Protein 2NYK (pdb70)

Radius of gyration: 20.52 Å; Cα contacts (8 Å, |Δi|>4): 545; chains: 1; bounding box: 58×44×52 Å

CATH classification: 3.30.500.30 (+1 more: 2.60.40.2530)

Nearest PDB structures (foldseek):
  2nyk-assembly1_A  TM=1.004E+00  e=4.637E-52  Murid betaherpesvirus 1
  4jo8-assembly1_A-2  TM=9.113E-01  e=1.896E-32  Murid betaherpesvirus 1
  4g59-assembly2_D  TM=7.107E-01  e=7.326E-13  Murid betaherpesvirus 1
  2o5n-assembly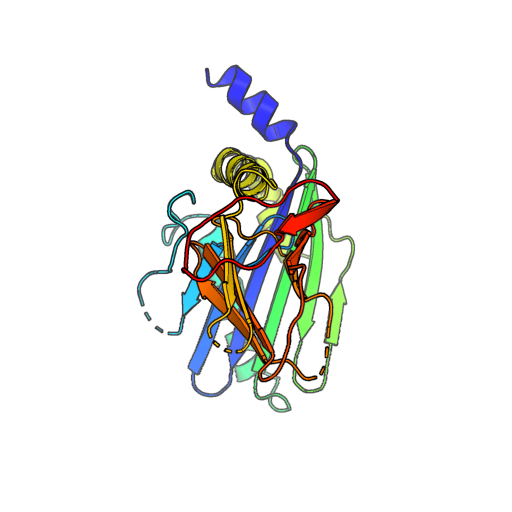1_B  TM=7.166E-01  e=2.808E-11  Murid betaherpesvirus 1
  2o5n-assembly1_A  TM=6.792E-01  e=6.890E-11  Murid betaherpesvirus 1

Solvent-accessible surface area: 12510 Å² total; per-residue (Å²): 123,108,135,94,58,84,112,58,4,93,134,24,61,3,36,0,4,3,50,0,22,7,29,70,76,51,90,40,99,19,13,0,4,1,53,106,12,64,49,0,0,21,5,28,94,181,115,28,93,40,4,174,64,16,26,103,7,47,73,115,27,19,1,44,45,4,1,39,70,8,32,98,99,0,55,103,61,8,107,66,74,45,177,108,1,101,110,4,21,1,61,9,26,1,59,0,91,11,48,77,2,70,0,45,6,80,21,54,20,79,105,83,193,56,57,108,92,44,29,40,6,179,107,142,14,1,126,60,1,48,65,39,2,158,85,1,0,78,49,0,34,56,6,0,65,96,8,77,107,34,6,93,32,117,36,4,69,0,19,0,34,47,143,99,2,14,0,8,0,20,4,158,3,8,18,43,21,78,11,89,16,29,120,135,48,94,95,53,79,99,53,87,21,49,33,4,56,11,23,4,86,1,87,83,17,87,8,85,102,0,54,1,46,9,83,73,70,38,90,0,12,4,70,89,29,27,71,169,136,62,109,72,76,6,104,117,87

Sequence (237 aa):
DTYIVNMDDFQFTFTMEFEVTVTRGGVHKRTISVDNGRPVVVWDVRDPKICKICPDVSSTDIEYVFLDIQKMRLNNLLTQSLWDTQRICVRYACLFLGFDVICDVYHTTDTVRVAYTGQTGKEIGTYMIKSNVREIKNRWRSTVQKLKQLAYMNATEVEFWYNLTTCVVTSRSNVPFTVELSLSAIVTDESTVDCQILTVKAPGSHAQRCYVTSSLGWKGVVTPPSQYRTKRVPVNI

Structure (mmCIF, N/CA/C/O backbone):
data_2NYK
#
_entry.id   2NYK
#
_cell.length_a   120.028
_cell.length_b   43.805
_cell.length_c   62.321
_cell.angle_alpha   90.00
_cell.angle_beta   101.52
_cell.angle_gamma   90.00
#
_symmetry.space_group_name_H-M   'C 1 2 1'
#
loop_
_entity.id
_entity.type
_entity.pdbx_description
1 polymer M157
2 branched 2-acetamido-2-deoxy-beta-D-glucopyranose-(1-4)-[alpha-L-fucopyranose-(1-6)]2-acetamido-2-deoxy-beta-D-glucopyranose
3 non-polymer 2-acetamido-2-deoxy-beta-D-glucopyranose
4 water water
#
loop_
_atom_site.group_PDB
_atom_site.id
_atom_site.type_symbol
_atom_site.label_atom_id
_atom_site.label_alt_id
_atom_site.label_comp_id
_atom_site.label_asym_id
_atom_site.label_entity_id
_atom_site.label_seq_id
_atom_site.pdbx_PDB_ins_code
_atom_site.Cartn_x
_atom_site.Cartn_y
_atom_site.Cartn_z
_atom_site.occupancy
_atom_site.B_iso_or_equiv
_atom_site.auth_seq_id
_atom_site.auth_comp_id
_atom_site.auth_asym_id
_atom_site.auth_atom_id
_atom_site.pdbx_PDB_model_num
ATOM 1 N N . ASP A 1 8 ? 31.953 30.979 13.675 1.00 52.40 8 ASP A N 1
ATOM 2 C CA . ASP A 1 8 ? 32.779 29.933 14.359 1.00 52.05 8 ASP A CA 1
ATOM 3 C C . ASP A 1 8 ? 32.275 29.628 15.775 1.00 50.99 8 ASP A C 1
ATOM 4 O O . ASP A 1 8 ? 31.384 30.308 16.286 1.00 51.24 8 ASP A O 1
ATOM 9 N N . THR A 1 9 ? 32.862 28.604 16.393 1.00 49.32 9 THR A N 1
ATOM 10 C CA . THR A 1 9 ? 32.504 28.163 17.743 1.00 47.57 9 THR A CA 1
ATOM 11 C C . THR A 1 9 ? 32.426 29.297 18.786 1.00 45.88 9 THR A C 1
ATOM 12 O O . THR A 1 9 ? 31.516 29.333 19.619 1.00 45.07 9 THR A O 1
ATOM 16 N N . TYR A 1 10 ? 33.380 30.222 18.713 1.00 43.91 10 TYR A N 1
ATOM 17 C CA . TYR A 1 10 ? 33.434 31.393 19.583 1.00 41.89 10 TYR A CA 1
ATOM 18 C C . TYR A 1 10 ? 32.134 32.220 19.570 1.00 40.38 10 TYR A C 1
ATOM 19 O O . TYR A 1 10 ? 31.574 32.530 20.625 1.00 39.57 10 TYR A O 1
ATOM 28 N N . ILE A 1 11 ? 31.671 32.567 18.373 1.00 38.63 11 ILE A N 1
ATOM 29 C CA . ILE A 1 11 ? 30.453 33.357 18.207 1.00 37.52 11 ILE A CA 1
ATOM 30 C C . ILE A 1 11 ? 29.198 32.574 18.620 1.00 36.01 11 ILE A C 1
ATOM 31 O O . ILE A 1 11 ? 28.293 33.138 19.233 1.00 35.46 11 ILE A O 1
ATOM 36 N N . VAL A 1 12 ? 29.155 31.281 18.292 1.00 34.84 12 VAL A N 1
ATOM 37 C CA . VAL A 1 12 ? 28.040 30.415 18.686 1.00 33.46 12 VAL A CA 1
ATOM 38 C C . VAL A 1 12 ? 27.867 30.455 20.208 1.00 33.29 12 VAL A C 1
ATOM 39 O O . VAL A 1 12 ? 26.740 30.542 20.702 1.00 33.13 12 VAL A O 1
ATOM 43 N N . ASN A 1 13 ? 28.989 30.429 20.932 1.00 32.21 13 ASN A N 1
ATOM 44 C CA . ASN A 1 13 ? 28.992 30.445 22.39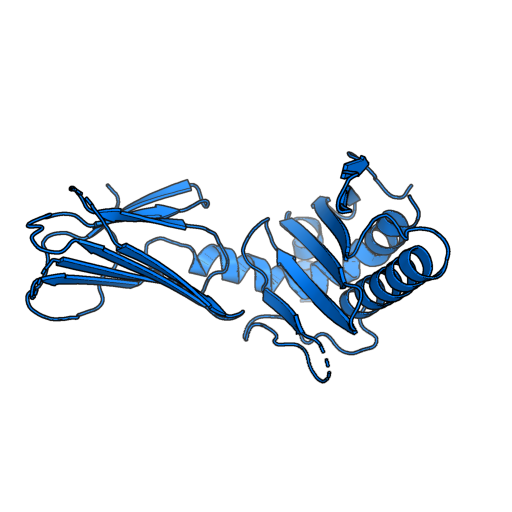7 1.00 32.20 13 ASN A CA 1
ATOM 45 C C . ASN A 1 13 ? 28.337 31.700 22.969 1.00 31.47 13 ASN A C 1
ATOM 46 O O . ASN A 1 13 ? 27.494 31.632 23.867 1.00 29.98 13 ASN A O 1
ATOM 51 N N . MET A 1 14 ? 28.730 32.843 22.430 1.00 30.95 14 MET A N 1
ATOM 52 C CA . MET A 1 14 ? 28.180 34.107 22.859 1.00 31.55 14 MET A CA 1
ATOM 53 C C . MET A 1 14 ? 26.699 34.210 22.558 1.00 30.49 14 MET A C 1
ATOM 54 O O . MET A 1 14 ? 25.953 34.738 23.370 1.00 30.38 14 MET A O 1
ATOM 59 N N . ASP A 1 15 ? 26.294 33.738 21.383 1.00 30.82 15 ASP A N 1
ATOM 60 C CA . ASP A 1 15 ? 24.883 33.720 20.993 1.00 31.65 15 ASP A CA 1
ATOM 61 C C . ASP A 1 15 ? 24.043 32.741 21.821 1.00 30.77 15 ASP A C 1
ATOM 62 O O . ASP A 1 15 ? 22.875 33.012 22.117 1.00 31.17 15 ASP A O 1
ATOM 67 N N . ASP A 1 16 ? 24.642 31.619 22.214 1.00 29.41 16 ASP A N 1
ATOM 68 C CA . ASP A 1 16 ? 23.946 30.653 23.078 1.00 28.48 16 ASP A CA 1
ATOM 69 C C . ASP A 1 16 ? 23.641 31.315 24.409 1.00 27.26 16 ASP A C 1
ATOM 70 O O . ASP A 1 16 ? 22.546 31.180 24.956 1.00 25.19 16 ASP A O 1
ATOM 75 N N . PHE A 1 17 ? 24.616 32.068 24.914 1.00 26.01 17 PHE A N 1
ATOM 76 C CA . PHE A 1 17 ? 24.435 32.750 26.183 1.00 25.12 17 PHE A CA 1
ATOM 77 C C . PHE A 1 17 ? 23.371 33.834 26.063 1.00 24.83 17 PHE A C 1
ATOM 78 O O . PHE A 1 17 ? 22.472 33.915 26.899 1.00 24.95 17 PHE A O 1
ATOM 86 N N . GLN A 1 18 ? 23.472 34.664 25.032 1.00 25.15 18 GLN A N 1
ATOM 87 C CA . GLN A 1 18 ? 22.642 35.866 24.962 1.00 27.05 18 GLN A CA 1
ATOM 88 C C . GLN A 1 18 ? 21.157 35.614 24.657 1.00 26.86 18 GLN A C 1
ATOM 89 O O . GLN A 1 18 ? 20.299 36.373 25.107 1.00 27.49 18 GLN A O 1
ATOM 95 N N . PHE A 1 19 ? 20.869 34.559 23.908 1.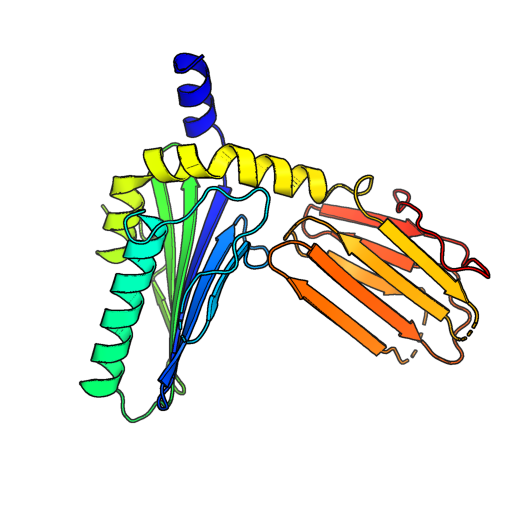00 26.48 19 PHE A N 1
ATOM 96 C CA . PHE A 1 19 ? 19.505 34.262 23.486 1.00 26.43 19 PHE A CA 1
ATOM 97 C C . PHE A 1 19 ? 18.627 33.690 24.607 1.00 26.11 19 PHE A C 1
ATOM 98 O O . PHE A 1 19 ? 18.902 32.610 25.134 1.00 25.54 19 PHE A O 1
ATOM 106 N N . THR A 1 20 ? 17.578 34.433 24.959 1.00 25.10 20 THR A N 1
ATOM 107 C CA . THR A 1 20 ? 16.634 34.054 26.006 1.00 24.83 20 THR A CA 1
ATOM 108 C C . THR A 1 20 ? 15.406 33.338 25.430 1.00 24.64 20 THR A C 1
ATOM 109 O O . THR A 1 20 ? 14.877 33.714 24.368 1.00 24.06 20 THR A O 1
ATOM 113 N N . PHE A 1 21 ? 14.979 32.283 26.121 1.00 23.60 21 PHE A N 1
ATOM 114 C CA . PHE A 1 21 ? 13.797 31.508 25.721 1.00 23.43 21 PHE A CA 1
ATOM 115 C C . PHE A 1 21 ? 13.371 30.558 26.828 1.00 23.30 21 PHE A C 1
ATOM 116 O O . PHE A 1 21 ? 14.087 30.380 27.795 1.00 22.68 21 PHE A O 1
ATOM 124 N N . THR A 1 22 ? 12.191 29.976 26.682 1.00 22.45 22 THR A N 1
ATOM 125 C CA . THR A 1 22 ? 11.649 29.056 27.674 1.00 21.86 22 THR A CA 1
ATOM 126 C C . THR A 1 22 ? 11.436 27.699 27.013 1.00 22.33 22 THR A C 1
ATOM 127 O O . THR A 1 22 ? 11.270 27.600 25.782 1.00 20.71 22 THR A O 1
ATOM 131 N N . MET A 1 23 ? 11.493 26.656 27.836 1.00 21.70 23 MET A N 1
ATOM 132 C CA . MET A 1 23 ? 11.213 25.304 27.424 1.00 22.54 23 MET A CA 1
ATOM 133 C C . MET A 1 23 ? 10.297 24.703 28.474 1.00 22.75 23 MET A C 1
ATOM 134 O O . MET A 1 23 ? 10.480 24.939 29.694 1.00 21.47 23 MET A O 1
ATOM 139 N N . GLU A 1 24 ? 9.291 23.960 28.007 1.00 20.47 24 GLU A N 1
ATOM 140 C CA . GLU A 1 24 ? 8.311 23.364 28.906 1.00 20.52 24 GLU A CA 1
ATOM 141 C C . GLU A 1 24 ? 8.372 21.884 28.690 1.00 21.37 24 GLU A C 1
ATOM 142 O O . GLU A 1 24 ? 8.166 21.406 27.569 1.00 21.32 24 GLU A O 1
ATOM 148 N N . PHE A 1 25 ? 8.677 21.154 29.754 1.00 21.92 25 PHE A N 1
ATOM 149 C CA . PHE A 1 25 ? 8.763 19.702 29.714 1.00 22.04 25 PHE A CA 1
ATOM 150 C C . PHE A 1 25 ? 7.549 19.182 30.439 1.00 23.32 25 PHE A C 1
ATOM 151 O O . PHE A 1 25 ? 7.287 19.595 31.586 1.00 24.10 25 PHE A O 1
ATOM 159 N N . GLU A 1 26 ? 6.781 18.299 29.801 1.00 22.20 26 GLU A N 1
ATOM 160 C CA . GLU A 1 26 ? 5.579 17.809 30.447 1.00 23.19 26 GLU A CA 1
ATOM 161 C C . GLU A 1 26 ? 5.443 16.294 30.320 1.00 22.83 26 GLU A C 1
ATOM 162 O O . GLU A 1 26 ? 5.697 15.728 29.258 1.00 22.01 26 GLU A O 1
ATOM 168 N N . VAL A 1 27 ? 5.025 15.636 31.396 1.00 22.80 27 VAL A N 1
ATOM 169 C CA . VAL A 1 27 ? 4.798 14.204 31.352 1.00 24.55 27 VAL A CA 1
ATOM 170 C C . VAL A 1 27 ? 3.485 13.893 32.043 1.00 26.48 27 VAL A C 1
ATOM 171 O O . VAL A 1 27 ? 3.211 14.402 33.131 1.00 26.06 27 VAL A O 1
ATOM 175 N N . THR A 1 28 ? 2.681 13.060 31.385 1.00 27.90 28 THR A N 1
ATOM 176 C CA . THR A 1 28 ? 1.416 12.603 31.923 1.00 30.63 28 THR A CA 1
ATOM 177 C C . THR A 1 28 ? 1.440 11.080 31.985 1.00 32.10 28 THR A C 1
ATOM 178 O O . THR A 1 28 ? 1.848 10.416 31.027 1.00 31.78 28 THR A O 1
ATOM 182 N N . VAL A 1 29 ? 1.054 10.542 33.135 1.00 33.99 29 VAL A N 1
ATOM 183 C CA . VAL A 1 29 ? 0.917 9.103 33.327 1.00 36.49 29 VAL A CA 1
ATOM 184 C C . VAL A 1 29 ? -0.517 8.813 33.811 1.00 38.18 29 VAL A C 1
ATOM 185 O O . VAL A 1 29 ? -1.014 9.472 34.720 1.00 37.34 29 VAL A O 1
ATOM 189 N N . THR A 1 30 ? -1.184 7.852 33.178 1.00 40.55 30 THR A N 1
ATOM 190 C CA . THR A 1 30 ? -2.558 7.489 33.561 1.00 43.15 30 THR A CA 1
ATOM 191 C C . THR A 1 30 ? -2.615 6.015 33.936 1.00 44.10 30 THR A C 1
ATOM 192 O O . THR A 1 30 ? -1.875 5.210 33.374 1.00 44.51 30 THR A O 1
ATOM 196 N N . ARG A 1 31 ? -3.473 5.677 34.904 1.00 45.58 31 ARG A N 1
ATOM 197 C CA . ARG A 1 31 ? -3.810 4.270 35.208 1.00 46.82 31 ARG A CA 1
ATOM 198 C C . ARG A 1 31 ? -4.468 3.625 33.993 1.00 47.22 31 ARG A C 1
ATOM 199 O O . ARG A 1 31 ? -5.513 4.102 33.513 1.00 47.56 31 ARG A O 1
ATOM 207 N N . GLY A 1 32 ? -3.843 2.551 33.490 1.00 47.66 32 GLY A N 1
ATOM 208 C CA . GLY A 1 32 ? -4.298 1.943 32.242 1.00 48.06 32 GLY A CA 1
ATOM 209 C C . GLY A 1 32 ? -3.256 2.063 31.142 1.00 48.18 32 GLY A C 1
ATOM 210 O O . GLY A 1 32 ? -3.540 1.785 29.972 1.00 48.47 32 GLY A O 1
ATOM 211 N N . GLY A 1 33 ? -2.055 2.493 31.529 1.00 47.92 33 GLY A N 1
ATOM 212 C CA . GLY A 1 33 ? -0.895 2.494 30.646 1.00 47.64 33 GLY A CA 1
ATOM 213 C C . GLY A 1 33 ? -0.743 3.625 29.640 1.00 47.10 33 GLY A C 1
ATOM 214 O O . GLY A 1 33 ? 0.199 3.611 28.851 1.00 47.43 33 GLY A O 1
ATOM 215 N N . VAL A 1 34 ? -1.663 4.591 29.645 1.00 46.42 34 VAL A N 1
ATOM 216 C CA . VAL A 1 34 ? -1.580 5.719 28.715 1.00 45.57 34 VAL A CA 1
ATOM 217 C C . VAL A 1 34 ? -0.676 6.817 29.287 1.00 44.79 34 VAL A C 1
ATOM 218 O O . VAL A 1 34 ? -1.013 7.453 30.288 1.00 45.09 34 VAL A O 1
ATOM 222 N N . HIS A 1 35 ? 0.481 7.009 28.653 1.00 43.13 35 HIS A N 1
ATOM 223 C CA . HIS A 1 35 ? 1.413 8.079 29.019 1.00 40.73 35 HIS A CA 1
ATOM 224 C C . HIS A 1 35 ? 1.744 8.975 27.824 1.00 38.77 35 HIS A C 1
ATOM 225 O O . HIS A 1 35 ? 1.476 8.628 26.663 1.00 38.06 35 HIS A O 1
ATOM 232 N N . LYS A 1 36 ? 2.319 10.140 28.123 1.00 35.44 36 LYS A N 1
ATOM 233 C CA . LYS A 1 36 ? 2.722 11.083 27.106 1.00 33.05 36 LYS A CA 1
ATOM 234 C C . LYS A 1 36 ? 3.800 12.003 27.661 1.00 30.52 36 LYS A C 1
ATOM 235 O O . LYS A 1 36 ? 3.688 12.495 28.775 1.00 28.80 36 LYS A O 1
ATOM 241 N N . ARG A 1 37 ? 4.835 12.214 26.860 1.00 28.19 37 ARG A N 1
ATOM 242 C CA . ARG A 1 37 ? 5.936 13.126 27.178 1.00 27.10 37 ARG A CA 1
ATOM 243 C C . ARG A 1 37 ? 6.028 14.131 26.050 1.00 26.09 37 ARG A C 1
ATOM 244 O O . ARG A 1 37 ? 5.971 13.750 24.876 1.00 25.02 37 ARG A O 1
ATOM 252 N N . THR A 1 38 ? 6.205 15.403 26.391 1.00 25.00 38 THR A N 1
ATOM 253 C CA . THR A 1 38 ? 6.270 16.453 25.377 1.00 24.97 38 THR A CA 1
ATOM 254 C C . THR A 1 38 ? 7.272 17.545 25.720 1.00 24.00 38 THR A C 1
ATOM 255 O O . THR A 1 38 ? 7.611 17.767 26.888 1.00 22.57 38 THR A O 1
ATOM 259 N N . ILE A 1 39 ? 7.747 18.217 24.684 1.00 23.06 39 ILE A N 1
ATOM 260 C CA . ILE A 1 39 ? 8.620 19.365 24.858 1.00 23.20 39 ILE A CA 1
ATOM 261 C C . ILE A 1 39 ? 8.019 20.464 24.010 1.00 22.75 39 ILE A C 1
ATOM 262 O O . ILE A 1 39 ? 7.684 20.228 22.845 1.00 21.07 39 ILE A O 1
ATOM 267 N N . SER A 1 40 ? 7.914 21.662 24.593 1.00 21.48 40 SER A N 1
ATOM 268 C CA . SER A 1 40 ? 7.450 22.846 23.894 1.00 22.42 40 SER A CA 1
ATOM 269 C C . SER A 1 40 ? 8.507 23.905 24.172 1.00 23.26 40 SER A C 1
ATOM 270 O O . SER A 1 40 ? 9.310 23.753 25.109 1.00 20.80 40 SER A O 1
ATOM 273 N N . VAL A 1 41 ? 8.498 24.983 23.392 1.00 22.02 41 VAL A N 1
ATOM 274 C CA . VAL A 1 41 ? 9.430 26.057 23.629 1.00 23.10 41 VAL A CA 1
ATOM 275 C C . VAL A 1 41 ? 8.644 27.336 23.561 1.00 22.92 41 VAL A C 1
ATOM 276 O O . VAL A 1 41 ? 7.654 27.412 22.834 1.00 23.19 41 VAL A O 1
ATOM 280 N N . ASP A 1 42 ? 9.104 28.318 24.321 1.00 22.62 42 ASP A N 1
ATOM 281 C CA . ASP A 1 42 ? 8.504 29.651 24.366 1.00 24.41 42 ASP A CA 1
ATOM 282 C C . ASP A 1 42 ? 7.014 29.647 24.635 1.00 24.38 42 ASP A C 1
ATOM 283 O O . ASP A 1 42 ? 6.262 30.439 24.063 1.00 25.28 42 ASP A O 1
ATOM 288 N N . ASN A 1 43 ? 6.608 28.742 25.523 1.00 24.42 43 ASN A N 1
ATOM 289 C CA . ASN A 1 43 ? 5.199 28.579 25.921 1.00 25.20 43 ASN A CA 1
ATOM 290 C C . ASN A 1 43 ? 4.243 28.367 24.723 1.00 24.25 43 ASN A C 1
ATOM 291 O O . ASN A 1 43 ? 3.089 28.805 24.748 1.00 23.90 43 ASN A O 1
ATOM 296 N N . GLY A 1 44 ? 4.725 27.679 23.679 1.00 22.88 44 GLY A N 1
ATOM 297 C CA . GLY A 1 44 ? 3.903 27.420 22.492 1.00 21.62 44 GLY A CA 1
ATOM 298 C C . GLY A 1 44 ? 3.434 25.988 22.466 1.00 21.88 44 GLY A C 1
ATOM 299 O O . GLY A 1 44 ? 3.468 25.310 23.483 1.00 19.68 44 GLY A O 1
ATOM 300 N N . ARG A 1 45 ? 3.023 25.504 21.296 1.00 22.36 45 ARG A N 1
ATOM 301 C CA . ARG A 1 45 ? 2.576 24.115 21.169 1.00 22.17 45 ARG A CA 1
ATOM 302 C C . ARG A 1 45 ? 3.786 23.195 21.240 1.00 20.59 45 ARG A C 1
ATOM 303 O O . ARG A 1 45 ? 4.909 23.642 21.051 1.00 20.85 45 ARG A O 1
ATOM 311 N N . PRO A 1 46 ? 3.571 21.911 21.549 1.00 20.28 46 PRO A N 1
ATOM 312 C CA . PRO A 1 46 ? 4.689 20.998 21.594 1.00 21.35 46 PRO A CA 1
ATOM 313 C C . PRO A 1 46 ? 5.381 20.813 20.254 1.00 20.74 46 PRO A C 1
ATOM 314 O O . PRO A 1 46 ? 4.741 20.764 19.194 1.00 21.33 46 PRO A O 1
ATOM 318 N N . VAL A 1 47 ? 6.692 20.702 20.320 1.00 20.39 47 VAL A N 1
ATOM 319 C CA . VAL A 1 47 ? 7.494 20.467 19.103 1.00 20.99 47 VAL A CA 1
ATOM 320 C C . VAL A 1 47 ? 8.133 19.061 19.106 1.00 21.63 47 VAL A C 1
ATOM 321 O O . VAL A 1 47 ? 8.733 18.623 18.107 1.00 21.41 47 VAL A O 1
ATOM 325 N N . VAL A 1 48 ? 7.984 18.366 20.234 1.00 22.17 48 VAL A N 1
ATOM 326 C CA . VAL A 1 48 ? 8.438 16.968 20.386 1.00 22.68 48 VAL A CA 1
ATOM 327 C C . VAL A 1 48 ? 7.416 16.231 21.235 1.00 24.19 48 VAL A C 1
ATOM 328 O O . VAL A 1 48 ? 7.080 16.685 22.346 1.00 23.45 48 VAL A O 1
ATOM 332 N N . VAL A 1 49 ? 6.903 15.108 20.718 1.00 25.21 49 VAL A N 1
ATOM 333 C CA . VAL A 1 49 ? 5.849 14.341 21.393 1.00 27.46 49 VAL A CA 1
ATOM 334 C C . VAL A 1 49 ? 6.195 12.840 21.430 1.00 29.87 49 VAL A C 1
ATOM 335 O O . VAL A 1 49 ? 6.461 12.252 20.382 1.00 29.15 49 VAL A O 1
ATOM 339 N N . TRP A 1 50 ? 6.195 12.251 22.632 1.00 31.71 50 TRP A N 1
ATOM 340 C CA . TRP A 1 50 ? 6.326 10.795 22.807 1.00 34.75 50 TRP A CA 1
ATOM 341 C C . TRP A 1 50 ? 4.990 10.258 23.272 1.00 36.72 50 TRP A C 1
ATOM 342 O O . TRP A 1 50 ? 4.597 10.485 24.418 1.00 36.46 50 TRP A O 1
ATOM 353 N N . ASP A 1 51 ? 4.302 9.551 22.380 1.00 39.43 51 ASP A N 1
ATOM 354 C CA . ASP A 1 51 ? 3.040 8.873 22.686 1.00 42.54 51 ASP A CA 1
ATOM 355 C C . ASP A 1 51 ? 3.218 7.412 23.089 1.00 43.68 51 ASP A C 1
ATOM 356 O O . ASP A 1 51 ? 4.176 6.753 22.682 1.00 44.22 51 ASP A O 1
ATOM 361 N N . VAL A 1 52 ? 2.269 6.911 23.877 1.00 45.27 52 VAL A N 1
ATOM 362 C CA . VAL A 1 52 ? 2.258 5.515 24.317 1.00 46.45 52 VAL A CA 1
ATOM 363 C C . VAL A 1 52 ? 2.321 4.514 23.152 1.00 46.95 52 VAL A C 1
ATOM 364 O O . VAL A 1 52 ? 1.851 4.798 22.042 1.00 47.55 52 VAL A O 1
ATOM 368 N N . ARG A 1 55 ? 8.560 3.251 21.248 1.00 50.80 55 ARG A N 1
ATOM 369 C CA . ARG A 1 55 ? 8.514 3.816 19.897 1.00 50.72 55 ARG A CA 1
ATOM 370 C C . ARG A 1 55 ? 9.432 5.036 19.742 1.00 49.48 55 ARG A C 1
ATOM 371 O O . ARG A 1 55 ? 10.317 5.270 20.571 1.00 49.64 55 ARG A O 1
ATOM 379 N N . ASP A 1 56 ? 9.229 5.790 18.663 1.00 47.84 56 ASP A N 1
ATOM 380 C CA . ASP A 1 56 ? 10.007 7.001 18.389 1.00 45.93 56 ASP A CA 1
ATOM 381 C C . ASP A 1 56 ? 9.137 8.248 18.605 1.00 43.34 56 ASP A C 1
ATOM 382 O O . ASP A 1 56 ? 7.938 8.207 18.364 1.00 42.84 56 ASP A O 1
ATOM 387 N N . PRO A 1 57 ? 9.743 9.361 19.058 1.00 41.05 57 PRO A N 1
ATOM 388 C CA . PRO A 1 57 ? 8.950 10.581 19.208 1.00 38.87 57 PRO A CA 1
ATOM 389 C C . PRO A 1 57 ? 8.693 11.254 17.867 1.00 36.33 57 PRO A C 1
ATOM 390 O O . PRO A 1 57 ? 9.471 11.102 16.933 1.00 36.05 57 PRO A O 1
ATOM 394 N N . LYS A 1 58 ? 7.603 11.995 17.775 1.00 33.82 58 LYS A N 1
ATOM 395 C CA . LYS A 1 58 ? 7.431 12.922 16.672 1.00 32.61 58 LYS A CA 1
ATOM 396 C C . LYS A 1 58 ? 8.260 14.159 17.010 1.00 31.09 58 LYS A C 1
ATOM 397 O O . LYS A 1 58 ? 8.095 14.739 18.075 1.00 28.64 58 LYS A O 1
ATOM 403 N N . ILE A 1 59 ? 9.190 14.498 16.128 1.00 30.00 59 ILE A N 1
ATOM 404 C CA . ILE A 1 59 ? 10.113 15.602 16.348 1.00 30.12 59 ILE A CA 1
ATOM 405 C C . ILE A 1 59 ? 9.918 16.574 15.199 1.00 29.33 59 ILE A C 1
ATOM 406 O O . ILE A 1 59 ? 9.914 16.162 14.038 1.00 28.68 59 ILE A O 1
ATOM 411 N N . CYS A 1 60 ? 9.710 17.849 15.518 1.00 28.06 60 CYS A N 1
ATOM 412 C CA . CYS A 1 60 ? 9.561 18.875 14.480 1.00 28.46 60 CYS A CA 1
ATOM 413 C C . CYS A 1 60 ? 10.766 18.871 13.526 1.00 27.80 60 CYS A C 1
ATOM 414 O O . CYS A 1 60 ? 11.898 18.673 13.951 1.00 26.52 60 CYS A O 1
ATOM 417 N N . LYS A 1 61 ? 10.502 19.084 12.243 1.00 28.24 61 LYS A N 1
ATOM 418 C CA . LYS A 1 61 ? 11.536 19.001 11.203 1.00 29.54 61 LYS A CA 1
ATOM 419 C C . LYS A 1 61 ? 12.722 19.917 11.440 1.00 28.66 61 LYS A C 1
ATOM 420 O O . LYS A 1 61 ? 13.807 19.618 10.979 1.00 27.94 61 LYS A O 1
ATOM 426 N N . ILE A 1 62 ? 12.509 21.058 12.103 1.00 28.04 62 ILE A N 1
ATOM 427 C CA . ILE A 1 62 ? 13.621 21.979 12.354 1.00 28.42 62 ILE A CA 1
ATOM 428 C C . ILE A 1 62 ? 14.150 21.833 13.780 1.00 28.28 62 ILE A C 1
ATOM 429 O O . ILE A 1 62 ? 14.924 22.672 14.257 1.00 27.71 62 ILE A O 1
ATOM 434 N N . CYS A 1 63 ? 13.693 20.783 14.463 1.00 28.33 63 CYS A N 1
ATOM 435 C CA . CYS A 1 63 ? 14.131 20.474 15.827 1.00 28.82 63 CYS A CA 1
ATOM 436 C C . CYS A 1 63 ? 15.431 19.654 15.803 1.00 29.62 63 CYS A C 1
ATOM 437 O O . CYS A 1 63 ? 15.690 18.934 14.841 1.00 28.29 63 CYS A O 1
ATOM 440 N N . PRO A 1 64 ? 16.260 19.775 16.864 1.00 30.50 64 PRO A N 1
ATOM 441 C CA . PRO A 1 64 ? 17.428 18.912 16.933 1.00 31.48 64 PRO A CA 1
ATOM 442 C C . PRO A 1 64 ? 16.985 17.467 17.159 1.00 33.01 64 PRO A C 1
ATOM 443 O O . PRO A 1 64 ? 15.873 17.225 17.642 1.00 32.14 64 PRO A O 1
ATOM 447 N N . ASP A 1 65 ? 17.819 16.505 16.801 1.00 35.42 65 ASP A N 1
ATOM 448 C CA . ASP A 1 65 ? 17.435 15.123 17.085 1.00 37.96 65 ASP A CA 1
ATOM 449 C C . ASP A 1 65 ? 17.488 14.908 18.590 1.00 38.10 65 ASP A C 1
ATOM 450 O O . ASP A 1 65 ? 18.383 15.408 19.258 1.00 38.29 65 ASP A O 1
ATOM 455 N N . VAL A 1 66 ? 16.505 14.195 19.126 1.00 38.91 66 VAL A N 1
ATOM 456 C CA . VAL A 1 66 ? 16.499 13.852 20.547 1.00 39.07 66 VAL A CA 1
ATOM 457 C C . VAL A 1 66 ? 16.569 12.333 20.673 1.00 39.45 66 VAL A C 1
ATOM 458 O O . VAL A 1 66 ? 15.561 11.624 20.485 1.00 39.99 66 VAL A O 1
ATOM 462 N N . SER A 1 67 ? 17.773 11.838 20.961 1.00 38.85 67 SER A N 1
ATOM 463 C CA . SER A 1 67 ? 17.989 10.404 21.144 1.00 38.06 67 SER A CA 1
ATOM 464 C C . SER A 1 67 ? 17.689 10.011 22.578 1.00 37.21 67 SER A C 1
ATOM 465 O O . SER A 1 67 ? 17.483 10.877 23.435 1.00 37.03 67 SER A O 1
ATOM 468 N N . SER A 1 68 ? 17.716 8.702 22.836 1.00 35.32 68 SER A N 1
ATOM 469 C CA . SER A 1 68 ? 17.437 8.148 24.144 1.00 34.36 68 SER A CA 1
ATOM 470 C C . SER A 1 68 ? 18.463 8.557 25.213 1.00 32.93 68 SER A C 1
ATOM 471 O O . SER A 1 68 ? 18.241 8.330 26.406 1.00 33.38 68 SER A O 1
ATOM 474 N N . THR A 1 69 ? 19.571 9.160 24.802 1.00 31.24 69 THR A N 1
ATOM 475 C CA . THR A 1 69 ? 20.586 9.568 25.775 1.00 30.34 69 THR A CA 1
ATOM 476 C C . THR A 1 69 ? 20.745 11.080 25.934 1.00 30.03 69 THR A C 1
ATOM 477 O O . THR A 1 69 ? 21.525 11.542 26.785 1.00 30.50 69 THR A O 1
ATOM 481 N N . ASP A 1 70 ? 20.014 11.851 25.134 1.00 28.81 70 ASP A N 1
ATOM 482 C CA . ASP A 1 70 ? 20.047 13.316 25.232 1.00 28.79 70 ASP A CA 1
ATOM 483 C C . ASP A 1 70 ? 19.387 13.770 26.550 1.00 27.80 70 ASP A C 1
ATOM 484 O O . ASP A 1 70 ? 18.480 13.094 27.050 1.00 26.26 70 ASP A O 1
ATOM 489 N N . ILE A 1 71 ? 19.849 14.899 27.098 1.00 26.36 71 ILE A N 1
ATOM 490 C CA . ILE A 1 71 ? 19.345 15.401 28.389 1.00 26.68 71 ILE A CA 1
ATOM 491 C C . ILE A 1 71 ? 17.820 15.555 28.418 1.00 25.64 71 ILE A C 1
ATOM 492 O O . ILE A 1 71 ? 17.180 15.138 29.375 1.00 25.41 71 ILE A O 1
ATOM 497 N N . GLU A 1 72 ? 17.236 16.112 27.358 1.00 24.71 72 GLU A N 1
ATOM 498 C CA . GLU A 1 72 ? 15.775 16.313 27.308 1.00 25.81 72 GLU A CA 1
ATOM 499 C C . GLU A 1 72 ? 15.024 15.008 27.448 1.00 25.45 72 GLU A C 1
ATOM 500 O O . GLU A 1 72 ? 14.080 14.923 28.229 1.00 24.05 72 GLU A O 1
ATOM 506 N N . TYR A 1 73 ? 15.458 13.996 26.689 1.00 26.51 73 TYR A N 1
ATOM 507 C CA . TYR A 1 73 ? 14.831 12.677 26.706 1.00 26.99 73 TYR A CA 1
ATOM 508 C C . TYR A 1 73 ? 14.945 12.042 28.079 1.00 26.14 73 TYR A C 1
ATOM 509 O O . TYR A 1 73 ? 13.969 11.530 28.629 1.00 26.86 73 TYR A O 1
ATOM 518 N N . VAL A 1 74 ? 16.157 12.055 28.620 1.00 24.90 74 VAL A N 1
ATOM 519 C CA . VAL A 1 74 ? 16.424 11.453 29.921 1.00 23.39 74 VAL A CA 1
ATOM 520 C C . VAL A 1 74 ? 15.646 12.162 31.037 1.00 22.68 74 VAL A C 1
ATOM 521 O O . VAL A 1 74 ? 15.101 11.497 31.912 1.00 23.87 74 VAL A O 1
ATOM 525 N N . PHE A 1 75 ? 15.587 13.498 31.006 1.00 22.58 75 PHE A N 1
ATOM 526 C CA . PHE A 1 75 ? 14.803 14.245 31.997 1.00 22.55 75 PHE A CA 1
ATOM 527 C C . PHE A 1 75 ? 13.353 13.746 32.028 1.00 22.77 75 PHE A C 1
ATOM 528 O O . PHE A 1 75 ? 12.807 13.437 33.083 1.00 23.35 75 PHE A O 1
ATOM 536 N N . LEU A 1 76 ? 12.749 13.633 30.854 1.00 23.91 76 LEU A N 1
ATOM 537 C CA . LEU A 1 76 ? 11.359 13.198 30.720 1.00 25.49 76 LEU A CA 1
ATOM 538 C C . LEU A 1 76 ? 11.160 11.737 31.130 1.00 26.72 76 LEU A C 1
ATOM 539 O O . LEU A 1 76 ? 10.148 11.390 31.744 1.00 26.86 76 LEU A O 1
ATOM 544 N N . ASP A 1 77 ? 12.130 10.894 30.770 1.00 26.36 77 ASP A N 1
ATOM 545 C CA . ASP A 1 77 ? 12.135 9.471 31.133 1.00 27.29 77 ASP A CA 1
ATOM 546 C C . ASP A 1 77 ? 12.168 9.297 32.646 1.00 26.02 77 ASP A C 1
ATOM 547 O O . ASP A 1 77 ? 11.395 8.545 33.199 1.00 27.19 77 ASP A O 1
ATOM 552 N N . ILE A 1 78 ? 13.054 10.024 33.307 1.00 26.10 78 ILE A N 1
ATOM 553 C CA . ILE A 1 78 ? 13.133 10.024 34.760 1.00 26.18 78 ILE A CA 1
ATOM 554 C C . ILE A 1 78 ? 11.833 10.509 35.427 1.00 27.23 78 ILE A C 1
ATOM 555 O O . ILE A 1 78 ? 11.367 9.891 36.384 1.00 27.73 78 ILE A O 1
ATOM 560 N N . GLN A 1 79 ? 11.260 11.609 34.932 1.00 26.90 79 GLN A N 1
ATOM 561 C CA . GLN A 1 79 ? 9.969 12.083 35.447 1.00 27.48 79 GLN A CA 1
ATOM 562 C C . GLN A 1 79 ? 8.868 11.038 35.235 1.00 28.22 79 GLN A C 1
ATOM 563 O O . GLN A 1 79 ? 8.087 10.761 36.143 1.00 28.93 79 GLN A O 1
ATOM 569 N N . LYS A 1 80 ? 8.806 10.449 34.049 1.00 30.02 80 LYS A N 1
ATOM 570 C CA . LYS A 1 80 ? 7.835 9.395 33.811 1.00 32.81 80 LYS A CA 1
ATOM 571 C C . LYS A 1 80 ? 7.955 8.259 34.836 1.00 34.26 80 LYS A C 1
ATOM 572 O O . LYS A 1 80 ? 6.953 7.869 35.432 1.00 34.76 80 LYS A O 1
ATOM 578 N N . MET A 1 81 ? 9.168 7.753 35.056 1.00 35.74 81 MET A N 1
ATOM 579 C CA . MET A 1 81 ? 9.384 6.663 36.024 1.00 38.22 81 MET A CA 1
ATOM 580 C C . MET A 1 81 ? 8.971 7.079 37.428 1.00 38.63 81 MET A C 1
ATOM 581 O O . MET A 1 81 ? 8.340 6.304 38.153 1.00 39.02 81 MET A O 1
ATOM 586 N N . ARG A 1 82 ? 9.324 8.310 37.786 1.00 39.08 82 ARG A N 1
ATOM 587 C CA . ARG A 1 82 ? 8.954 8.909 39.058 1.00 40.11 82 ARG A CA 1
ATOM 588 C C . ARG A 1 82 ? 7.446 8.941 39.277 1.00 41.04 82 ARG A C 1
ATOM 589 O O . ARG A 1 82 ? 6.971 8.593 40.364 1.00 41.04 82 ARG A O 1
ATOM 597 N N . LEU A 1 83 ? 6.706 9.372 38.253 1.00 42.15 83 LEU A N 1
ATOM 598 C CA . LEU A 1 83 ? 5.245 9.452 38.328 1.00 43.63 83 LEU A CA 1
ATOM 599 C C . LEU A 1 83 ? 4.597 8.070 38.413 1.00 44.92 83 LEU A C 1
ATOM 600 O O . LEU A 1 83 ? 3.637 7.893 39.156 1.00 45.16 83 LEU A O 1
ATOM 605 N N . ASN A 1 84 ? 5.115 7.111 37.646 1.00 47.20 84 ASN A N 1
ATOM 606 C CA . 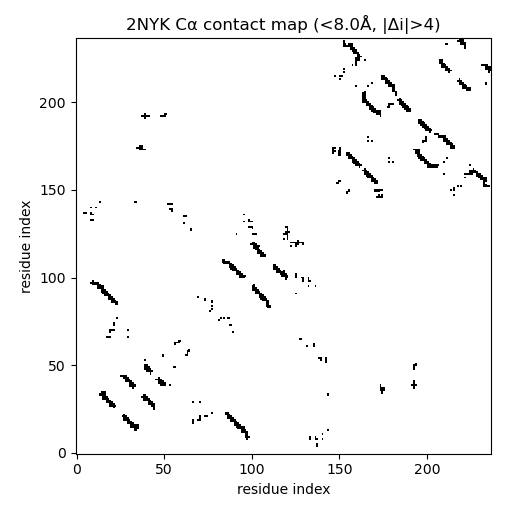ASN A 1 84 ? 4.676 5.707 37.717 1.00 49.58 84 ASN A CA 1
ATOM 607 C C . ASN A 1 84 ? 4.786 5.176 39.129 1.00 50.80 84 ASN A C 1
ATOM 608 O O . ASN A 1 84 ? 3.877 4.510 39.615 1.00 51.63 84 ASN A O 1
ATOM 613 N N . ASN A 1 85 ? 5.915 5.469 39.772 1.00 52.32 85 ASN A N 1
ATOM 614 C CA . ASN A 1 85 ? 6.147 5.101 41.163 1.00 53.73 85 ASN A CA 1
ATOM 615 C C . ASN A 1 85 ? 5.136 5.715 42.108 1.00 54.17 85 ASN A C 1
ATOM 616 O O . ASN A 1 85 ? 4.627 5.030 42.988 1.00 54.62 85 ASN A O 1
ATOM 621 N N . LEU A 1 86 ? 4.847 7.001 41.919 1.00 54.58 86 LEU A N 1
ATOM 622 C CA . LEU A 1 86 ? 3.881 7.707 42.749 1.00 55.18 86 LEU A CA 1
ATOM 623 C C . LEU A 1 86 ? 2.488 7.092 42.670 1.00 55.56 86 LEU A C 1
ATOM 624 O O . LEU A 1 86 ? 1.804 6.966 43.687 1.00 55.68 86 LEU A O 1
ATOM 629 N N . LEU A 1 87 ? 2.075 6.717 41.459 1.00 56.20 87 LEU A N 1
ATOM 630 C CA . LEU A 1 87 ? 0.787 6.062 41.258 1.00 56.79 87 LEU A CA 1
ATOM 631 C C . LEU A 1 87 ? 0.759 4.711 41.969 1.00 57.54 87 LEU A C 1
ATOM 632 O O . LEU A 1 87 ? -0.079 4.495 42.859 1.00 57.72 87 LEU A O 1
ATOM 637 N N . THR A 1 88 ? 1.697 3.830 41.587 1.00 58.51 88 THR A N 1
ATOM 638 C CA . THR A 1 88 ? 1.831 2.487 42.171 1.00 59.43 88 THR A CA 1
ATOM 639 C C . THR A 1 88 ? 2.010 2.517 43.694 1.00 59.89 88 THR A C 1
ATOM 640 O O . THR A 1 88 ? 1.345 1.765 44.415 1.00 60.17 88 THR A O 1
ATOM 644 N N . GLN A 1 89 ? 2.889 3.398 44.173 1.00 60.47 89 GLN A N 1
ATOM 645 C CA . GLN A 1 89 ? 3.191 3.491 45.598 1.00 60.90 89 GLN A CA 1
ATOM 646 C C . GLN A 1 89 ? 2.035 4.041 46.434 1.00 61.27 89 GLN A C 1
ATOM 647 O O . GLN A 1 89 ? 1.534 3.327 47.312 1.00 61.44 89 GLN A O 1
ATOM 649 N N . SER A 1 90 ? 1.605 5.289 46.166 1.00 61.51 90 SER A N 1
ATOM 650 C CA . SER A 1 90 ? 0.677 5.952 47.110 1.00 61.80 90 SER A CA 1
ATOM 651 C C . SER A 1 90 ? -0.167 7.090 46.535 1.00 61.70 90 SER A C 1
ATOM 652 O O . SER A 1 90 ? -0.190 8.193 47.103 1.00 61.82 90 SER A O 1
ATOM 655 N N . LEU A 1 91 ? -0.866 6.825 45.425 1.00 61.41 91 LEU A N 1
ATOM 656 C CA . LEU A 1 91 ? -1.827 7.808 44.895 1.00 61.11 91 LEU A CA 1
ATOM 657 C C . LEU A 1 91 ? -3.007 7.112 44.210 1.00 60.79 91 LEU A C 1
ATOM 658 O O . LEU A 1 91 ? -3.182 7.210 42.991 1.00 60.81 91 LEU A O 1
ATOM 663 N N . TRP A 1 92 ? -3.817 6.407 45.006 1.00 60.33 92 TRP A N 1
ATOM 664 C CA . TRP A 1 92 ? -4.970 5.674 44.470 1.00 59.81 92 TRP A CA 1
ATOM 665 C C . TRP A 1 92 ? -6.216 6.542 44.300 1.00 58.67 92 TRP A C 1
ATOM 666 O O . TRP A 1 92 ? -7.148 6.156 43.588 1.00 58.81 92 TRP A O 1
ATOM 677 N N . ASP A 1 93 ? -6.234 7.706 44.949 1.00 57.06 93 ASP A N 1
ATOM 678 C CA . ASP A 1 93 ? -7.338 8.661 44.791 1.00 55.40 93 ASP A CA 1
ATOM 679 C C . ASP A 1 93 ? -7.241 9.453 43.477 1.00 53.68 93 ASP A C 1
ATOM 680 O O . ASP A 1 93 ? -7.903 10.480 43.304 1.00 53.90 93 ASP A O 1
ATOM 685 N N . THR A 1 94 ? -6.408 8.961 42.558 1.00 51.50 94 THR A N 1
ATOM 686 C CA . THR A 1 94 ? -6.228 9.573 41.244 1.00 49.00 94 THR A CA 1
ATOM 687 C C . THR A 1 94 ? -6.003 8.522 40.159 1.00 47.52 94 THR A C 1
ATOM 688 O O . THR A 1 94 ? -5.320 7.526 40.375 1.00 47.01 94 THR A O 1
ATOM 692 N N . GLN A 1 95 ? -6.594 8.760 38.996 1.00 46.06 95 GLN A N 1
ATOM 693 C CA . GLN A 1 95 ? -6.432 7.890 37.841 1.00 45.27 95 GLN 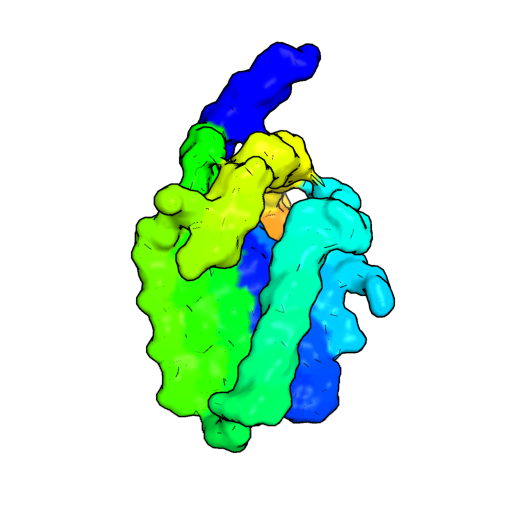A CA 1
ATOM 694 C C . GLN A 1 95 ? -5.302 8.368 36.940 1.00 44.33 95 GLN A C 1
ATOM 695 O O . GLN A 1 95 ? -4.882 7.649 36.031 1.00 44.67 95 GLN A O 1
ATOM 701 N N . ARG A 1 96 ? -4.814 9.582 37.197 1.00 42.40 96 ARG A N 1
ATOM 702 C CA . ARG A 1 96 ? -3.739 10.152 36.400 1.00 40.71 96 ARG A CA 1
ATOM 703 C C . ARG A 1 96 ? -2.901 11.180 37.154 1.00 37.99 96 ARG A C 1
ATOM 704 O O . ARG A 1 96 ? -3.344 11.784 38.132 1.00 36.68 96 ARG A O 1
ATOM 712 N N . ILE A 1 97 ? -1.678 11.375 36.682 1.00 35.42 97 ILE A N 1
ATOM 713 C CA . ILE A 1 97 ? -0.801 12.393 37.255 1.00 33.69 97 ILE A CA 1
ATOM 714 C C . ILE A 1 97 ? 0.003 13.056 36.136 1.00 32.23 97 ILE A C 1
ATOM 715 O O . ILE A 1 97 ? 0.467 12.395 35.207 1.00 30.84 97 ILE A O 1
ATOM 720 N N . CYS A 1 98 ? 0.142 14.366 36.236 1.00 30.08 98 CYS A N 1
ATOM 721 C CA . CYS A 1 98 ? 0.917 15.106 35.270 1.00 29.67 98 CYS A CA 1
ATOM 722 C C . CYS A 1 98 ? 1.918 16.005 35.986 1.00 27.51 98 CYS A C 1
ATOM 723 O O . CYS A 1 98 ? 1.622 16.559 37.051 1.00 25.06 98 CYS A O 1
ATOM 726 N N . VAL A 1 99 ? 3.111 16.127 35.401 1.00 25.63 99 VAL A N 1
ATOM 727 C CA . VAL A 1 99 ? 4.116 17.069 35.887 1.00 24.67 99 VAL A CA 1
ATOM 728 C C . VAL A 1 99 ? 4.545 17.967 34.730 1.00 23.38 99 VAL A C 1
ATOM 729 O O . VAL A 1 99 ? 4.689 17.492 33.605 1.00 22.78 99 VAL A O 1
ATOM 733 N N . ARG A 1 100 ? 4.737 19.256 35.013 1.00 21.38 100 ARG A N 1
ATOM 734 C CA . ARG A 1 100 ? 5.185 20.214 34.006 1.00 22.02 100 ARG A CA 1
ATOM 735 C C . ARG A 1 100 ? 6.282 21.135 34.539 1.00 20.67 100 ARG A C 1
ATOM 736 O O . ARG A 1 100 ? 6.079 21.813 35.538 1.00 19.17 100 ARG A O 1
ATOM 744 N N . TYR A 1 101 ? 7.431 21.156 33.865 1.00 19.83 101 TYR A N 1
ATOM 745 C CA . TYR A 1 101 ? 8.513 22.070 34.223 1.00 20.98 101 TYR A CA 1
ATOM 746 C C . TYR A 1 101 ? 8.502 23.160 33.179 1.00 21.51 101 TYR A C 1
ATOM 747 O O . TYR A 1 101 ? 8.733 22.892 31.991 1.00 22.81 101 TYR A O 1
ATOM 756 N N . ALA A 1 102 ? 8.200 24.373 33.608 1.00 20.66 102 ALA A N 1
ATOM 757 C CA . ALA A 1 102 ? 8.179 25.514 32.709 1.00 20.91 102 ALA A CA 1
ATOM 758 C C . ALA A 1 102 ? 9.411 26.338 33.068 1.00 22.38 102 ALA A C 1
ATOM 759 O O . ALA A 1 102 ? 9.459 27.006 34.130 1.00 20.22 102 ALA A O 1
ATOM 761 N N . CYS A 1 103 ? 10.414 26.265 32.195 1.00 22.96 103 CYS A N 1
ATOM 762 C CA . CYS A 1 103 ? 11.745 26.804 32.498 1.00 25.45 103 CYS A CA 1
ATOM 763 C C . CYS A 1 103 ? 12.148 27.977 31.601 1.00 24.98 103 CYS A C 1
ATOM 764 O O . CYS A 1 103 ? 11.975 27.922 30.379 1.00 25.02 103 CYS A O 1
ATOM 767 N N . LEU A 1 104 ? 12.692 29.015 32.226 1.00 23.63 104 LEU A N 1
ATOM 768 C CA . LEU A 1 104 ? 13.225 30.158 31.526 1.00 24.57 104 LEU A CA 1
ATOM 769 C C . LEU A 1 104 ? 14.734 30.047 31.501 1.00 25.12 104 LEU A C 1
ATOM 770 O O . LEU A 1 104 ? 15.357 29.924 32.550 1.00 24.76 104 LEU A O 1
ATOM 775 N N . PHE A 1 105 ? 15.313 30.104 30.305 1.00 24.84 105 PHE A N 1
ATOM 776 C CA . PHE A 1 105 ? 16.760 30.037 30.145 1.00 26.81 105 PHE A CA 1
ATOM 777 C C . PHE A 1 105 ? 17.295 31.439 29.945 1.00 26.97 105 PHE A C 1
ATOM 778 O O . PHE A 1 105 ? 17.198 31.990 28.855 1.00 26.86 105 PHE A O 1
ATOM 786 N N . LEU A 1 106 ? 17.836 32.013 31.017 1.00 27.23 106 LEU A N 1
ATOM 787 C CA . LEU A 1 106 ? 18.349 33.374 31.016 1.00 27.65 106 LEU A CA 1
ATOM 788 C C . LEU A 1 106 ? 19.876 33.348 31.218 1.00 27.52 106 LEU A C 1
ATOM 789 O O . LEU A 1 106 ? 20.357 32.949 32.283 1.00 26.73 106 LEU A O 1
ATOM 794 N N . GLY A 1 107 ? 20.628 33.754 30.192 1.00 26.61 107 GLY A N 1
ATOM 795 C CA . GLY A 1 107 ? 22.076 33.544 30.203 1.00 26.42 107 GLY A CA 1
ATOM 796 C C . GLY A 1 107 ? 22.289 32.056 30.319 1.00 26.40 107 GLY A C 1
ATOM 797 O O . GLY A 1 107 ? 21.743 31.275 29.525 1.00 26.36 107 GLY A O 1
ATOM 798 N N . PHE A 1 108 ? 23.055 31.648 31.322 1.00 26.44 108 PHE A N 1
ATOM 799 C CA . PHE A 1 108 ? 23.181 30.220 31.618 1.00 26.76 108 PHE A CA 1
ATOM 800 C C . PHE A 1 108 ? 22.506 29.848 32.935 1.00 27.16 108 PHE A C 1
ATOM 801 O O . PHE A 1 108 ? 22.849 28.844 33.556 1.00 28.11 108 PHE A O 1
ATOM 809 N N . ASP A 1 109 ? 21.563 30.684 33.355 1.00 28.00 109 ASP A N 1
ATOM 810 C CA . ASP A 1 109 ? 20.740 30.442 34.531 1.00 29.56 109 ASP A CA 1
ATOM 811 C C . ASP A 1 109 ? 19.392 29.928 34.074 1.00 29.76 109 ASP A C 1
ATOM 812 O O . ASP A 1 109 ? 19.029 30.064 32.901 1.00 29.11 109 ASP A O 1
ATOM 817 N N . VAL A 1 110 ? 18.669 29.326 35.011 1.00 29.82 110 VAL A N 1
ATOM 818 C CA . VAL A 1 110 ? 17.362 28.775 34.740 1.00 30.15 110 VAL A CA 1
ATOM 819 C C . VAL A 1 110 ? 16.475 29.018 35.933 1.00 29.45 110 VAL A C 1
ATOM 820 O O . VAL A 1 110 ? 16.906 28.858 37.075 1.00 29.99 110 VAL A O 1
ATOM 824 N N . ILE A 1 111 ? 15.243 29.413 35.637 1.00 27.95 111 ILE A N 1
ATOM 825 C CA . ILE A 1 111 ? 14.177 29.532 36.618 1.00 27.91 111 ILE A CA 1
ATOM 826 C C . ILE A 1 111 ? 13.017 28.677 36.116 1.00 26.18 111 ILE A C 1
ATOM 827 O O . ILE A 1 111 ? 12.512 28.908 35.023 1.00 24.88 111 ILE A O 1
ATOM 832 N N . CYS A 1 112 ? 12.633 27.664 36.885 1.00 25.56 112 CYS A N 1
ATOM 833 C CA . CYS A 1 112 ? 11.520 26.797 36.484 1.00 25.29 112 CYS A CA 1
ATOM 834 C C . CYS A 1 112 ? 10.370 26.885 37.456 1.00 23.66 112 CYS A C 1
ATOM 835 O O . CYS A 1 112 ? 10.568 26.926 38.672 1.00 22.11 112 CYS A O 1
ATOM 838 N N . ASP A 1 113 ? 9.160 26.908 36.911 1.00 23.74 113 ASP A N 1
ATOM 839 C CA . ASP A 1 113 ? 7.959 26.755 37.716 1.00 23.98 113 ASP A CA 1
ATOM 840 C C . ASP A 1 113 ? 7.580 25.320 37.493 1.00 23.11 113 ASP A C 1
ATOM 841 O O . ASP A 1 113 ? 7.547 24.855 36.358 1.00 22.95 113 ASP A O 1
ATOM 846 N N . VAL A 1 114 ? 7.340 24.600 38.573 1.00 23.30 114 VAL A N 1
ATOM 847 C CA . VAL A 1 114 ? 7.067 23.174 38.477 1.00 22.71 114 VAL A CA 1
ATOM 848 C C . VAL A 1 114 ? 5.625 22.866 38.904 1.00 23.54 114 VAL A C 1
ATOM 849 O O . VAL A 1 114 ? 5.226 23.201 40.015 1.00 22.96 114 VAL A O 1
ATOM 853 N N . TYR A 1 115 ? 4.855 22.218 38.024 1.00 24.08 115 TYR A N 1
ATOM 854 C CA . TYR A 1 115 ? 3.449 21.949 38.304 1.00 25.76 115 TYR A CA 1
ATOM 855 C C . TYR A 1 115 ? 3.193 20.461 38.341 1.00 27.19 115 TYR A C 1
ATOM 856 O O . TYR A 1 115 ? 3.640 19.730 37.453 1.00 26.92 115 TYR A O 1
ATOM 865 N N . HIS A 1 116 ? 2.475 20.019 39.370 1.00 27.78 116 HIS A N 1
ATOM 866 C CA . HIS A 1 116 ? 2.028 18.645 39.502 1.00 28.76 116 HIS A CA 1
ATOM 867 C C . HIS A 1 116 ? 0.511 18.685 39.583 1.00 29.70 116 HIS A C 1
ATOM 868 O O . HIS A 1 116 ? -0.046 19.540 40.272 1.00 29.33 116 HIS A O 1
ATOM 875 N N . THR A 1 117 ? -0.154 17.776 38.871 1.00 30.08 117 THR A N 1
ATOM 876 C CA . THR A 1 117 ? -1.615 17.736 38.867 1.00 31.97 117 THR A CA 1
ATOM 877 C C . THR A 1 117 ? -2.111 16.305 38.976 1.00 32.52 117 THR A C 1
ATOM 878 O O . THR A 1 117 ? -1.648 15.409 38.246 1.00 31.68 117 THR A O 1
ATOM 882 N N . THR A 1 118 ? -3.049 16.111 39.900 1.00 33.75 118 THR A N 1
ATOM 883 C CA . THR A 1 118 ? -3.774 14.856 40.045 1.00 35.03 118 THR A CA 1
ATOM 884 C C . THR A 1 118 ? -5.272 15.190 40.027 1.00 36.68 118 THR A C 1
ATOM 885 O O . THR A 1 118 ? -5.651 16.363 39.997 1.00 36.46 118 THR A O 1
ATOM 889 N N . ASP A 1 119 ? -6.114 14.161 40.050 1.00 38.72 119 ASP A N 1
ATOM 890 C CA . ASP A 1 119 ? -7.568 14.347 40.020 1.00 40.78 119 ASP A CA 1
ATOM 891 C C . ASP A 1 119 ? -8.063 15.353 41.054 1.00 41.77 119 ASP A C 1
ATOM 892 O O . ASP A 1 119 ? -8.848 16.251 40.727 1.00 42.61 119 ASP A O 1
ATOM 897 N N . THR A 1 120 ? -7.579 15.227 42.289 1.00 42.69 120 THR A N 1
ATOM 898 C CA . THR A 1 120 ? -8.037 16.089 43.384 1.00 43.36 120 THR A CA 1
ATOM 899 C C . THR A 1 120 ? -7.013 17.127 43.882 1.00 43.17 120 THR A C 1
ATOM 900 O O . THR A 1 120 ? -7.348 17.963 44.733 1.00 43.74 120 THR A O 1
ATOM 904 N N . VAL A 1 121 ? -5.778 17.084 43.376 1.00 42.12 121 VAL A N 1
ATOM 905 C CA . VAL A 1 121 ? -4.721 17.958 43.911 1.00 41.04 121 VAL A CA 1
ATOM 906 C C . VAL A 1 121 ? -3.891 18.647 42.833 1.00 40.09 121 VAL A C 1
ATOM 907 O O . VAL A 1 121 ? -3.462 18.026 41.862 1.00 39.31 121 VAL A O 1
ATOM 911 N N . ARG A 1 122 ? -3.664 19.942 43.034 1.00 39.04 122 ARG A N 1
ATOM 912 C CA . ARG A 1 122 ? -2.840 20.744 42.142 1.00 38.43 122 ARG A CA 1
ATOM 913 C C . ARG A 1 122 ? -1.739 21.419 42.980 1.00 36.89 122 ARG A C 1
ATOM 914 O O . ARG A 1 122 ? -2.034 22.043 43.999 1.00 35.23 122 ARG A O 1
ATOM 922 N N . VAL A 1 123 ? -0.482 21.250 42.564 1.00 34.38 123 VAL A N 1
ATOM 923 C CA . VAL A 1 123 ? 0.669 21.813 43.279 1.00 32.86 123 VAL A CA 1
ATOM 924 C C . VAL A 1 123 ? 1.513 22.639 42.303 1.00 32.22 123 VAL A C 1
ATOM 925 O O . VAL A 1 123 ? 1.628 22.301 41.117 1.00 31.00 123 VAL A O 1
ATOM 929 N N . ALA A 1 124 ? 2.079 23.732 42.806 1.00 31.42 124 ALA A N 1
ATOM 930 C CA . ALA A 1 124 ? 2.976 24.582 42.025 1.00 31.74 124 ALA A CA 1
ATOM 931 C C . ALA A 1 124 ? 4.167 25.045 42.883 1.00 32.18 124 ALA A C 1
ATOM 932 O O . ALA A 1 124 ? 3.966 25.648 43.948 1.00 31.44 124 ALA A O 1
ATOM 934 N N . TYR A 1 125 ? 5.388 24.696 42.452 1.00 32.97 125 TYR A N 1
ATOM 935 C CA . TYR A 1 125 ? 6.633 25.199 43.052 1.00 33.07 125 TYR A CA 1
ATOM 936 C C . TYR A 1 125 ? 7.141 26.224 42.077 1.00 33.02 125 TYR A C 1
ATOM 937 O O . TYR A 1 125 ? 7.645 25.859 41.019 1.00 32.78 125 TYR A O 1
ATOM 946 N N . THR A 1 126 ? 7.003 27.499 42.406 1.00 32.80 126 THR A N 1
ATOM 947 C CA . THR A 1 126 ? 7.420 28.550 41.497 1.00 33.64 126 THR A CA 1
ATOM 948 C C . THR A 1 126 ? 8.804 29.067 41.856 1.00 33.05 126 THR A C 1
ATOM 949 O O . THR A 1 126 ? 9.232 28.944 42.994 1.00 33.12 126 THR A O 1
ATOM 953 N N . GLY A 1 127 ? 9.502 29.624 40.868 1.00 33.38 127 GLY A N 1
ATOM 954 C CA . GLY A 1 127 ? 10.792 30.283 41.094 1.00 32.98 127 GLY A CA 1
ATOM 955 C C . GLY A 1 127 ? 11.934 29.361 41.504 1.00 32.84 127 GLY A C 1
ATOM 956 O O . GLY A 1 127 ? 12.863 29.808 42.156 1.00 32.42 127 GLY A O 1
ATOM 957 N N . GLN A 1 128 ? 11.856 28.072 41.142 1.00 32.98 128 GLN A N 1
ATOM 958 C CA . GLN A 1 128 ? 12.946 27.107 41.392 1.00 33.10 128 GLN A CA 1
ATOM 959 C C . GLN A 1 128 ? 14.162 27.475 40.545 1.00 33.69 128 GLN A C 1
ATOM 960 O O . GLN A 1 128 ? 14.030 27.797 39.360 1.00 31.44 128 GLN A O 1
ATOM 966 N N . THR A 1 129 ? 15.341 27.426 41.152 1.00 35.07 129 THR A N 1
ATOM 967 C CA . THR A 1 129 ? 16.572 27.809 40.456 1.00 37.70 129 THR A CA 1
ATOM 968 C C . THR A 1 129 ? 17.526 26.615 40.375 1.00 39.52 129 THR A C 1
ATOM 969 O O . THR A 1 129 ? 18.548 26.662 39.684 1.00 39.62 129 THR A O 1
ATOM 973 N N . GLY A 1 130 ? 17.169 25.536 41.072 1.00 41.79 130 GLY A N 1
ATOM 974 C CA . GLY A 1 130 ? 18.012 24.342 41.168 1.00 44.88 130 GLY A CA 1
ATOM 975 C C . GLY A 1 130 ? 19.385 24.567 41.798 1.00 47.21 130 GLY A C 1
ATOM 976 O O . GLY A 1 130 ? 20.360 23.890 41.436 1.00 48.19 130 GLY A O 1
ATOM 977 N N . LYS A 1 131 ? 19.467 25.513 42.735 1.00 48.77 131 LYS A N 1
ATOM 978 C CA . LYS A 1 131 ? 20.735 25.836 43.409 1.00 50.28 131 LYS A CA 1
ATOM 979 C C . LYS A 1 131 ? 20.644 25.643 44.921 1.00 50.57 131 LYS A C 1
ATOM 980 O O . LYS A 1 131 ? 21.062 24.603 45.440 1.00 51.22 131 LYS A O 1
ATOM 986 N N . GLU A 1 147 ? 12.975 20.030 44.090 1.00 49.89 147 GLU A N 1
ATOM 987 C CA . GLU A 1 147 ? 14.078 20.961 43.767 1.00 50.03 147 GLU A CA 1
ATOM 988 C C . GLU A 1 147 ? 15.184 20.307 42.917 1.00 48.81 147 GLU A C 1
ATOM 989 O O . GLU A 1 147 ? 15.937 20.988 42.202 1.00 48.14 147 GLU A O 1
ATOM 995 N N . ILE A 1 148 ? 15.262 18.983 42.992 1.00 47.22 148 ILE A N 1
ATOM 996 C CA . ILE A 1 148 ? 16.285 18.231 42.271 1.00 45.94 148 ILE A CA 1
ATOM 997 C C . ILE A 1 148 ? 16.053 18.335 40.766 1.00 43.98 148 ILE A C 1
ATOM 998 O O . ILE A 1 148 ? 17.016 18.496 40.001 1.00 44.27 148 ILE A O 1
ATOM 1003 N N . GLY A 1 149 ? 14.774 18.246 40.360 1.00 41.51 149 GLY A N 1
ATOM 1004 C CA . GLY A 1 149 ? 14.384 18.298 38.951 1.00 37.77 149 GLY A CA 1
ATOM 1005 C C . GLY A 1 149 ? 15.017 19.471 38.250 1.00 35.85 149 GLY A C 1
ATOM 1006 O O . GLY A 1 149 ? 15.727 19.297 37.263 1.00 35.75 149 GLY A O 1
ATOM 1007 N N . THR A 1 150 ? 14.787 20.674 38.777 1.00 34.06 150 THR A N 1
ATOM 1008 C CA . THR A 1 150 ? 15.364 21.886 38.192 1.00 32.62 150 THR A CA 1
ATOM 1009 C C . THR A 1 150 ? 16.903 21.842 38.178 1.00 33.88 150 THR A C 1
ATOM 1010 O O . THR A 1 150 ? 17.545 22.384 37.255 1.00 33.61 150 THR A O 1
ATOM 1014 N N . TYR A 1 151 ? 17.492 21.201 39.195 1.00 33.85 151 TYR A N 1
ATOM 1015 C CA . TYR A 1 151 ? 18.950 21.046 39.281 1.00 33.99 151 TYR A CA 1
ATOM 1016 C C . TYR A 1 151 ? 19.528 20.416 37.999 1.00 32.45 151 TYR A C 1
ATOM 1017 O O . TYR A 1 151 ? 20.472 20.941 37.433 1.00 32.40 151 TYR A O 1
ATOM 1026 N N . MET A 1 152 ? 18.933 19.310 37.550 1.00 31.38 152 MET A N 1
ATOM 1027 C CA . MET A 1 152 ? 19.334 18.621 36.325 1.00 30.46 152 MET A CA 1
ATOM 1028 C C . MET A 1 152 ? 19.265 19.520 35.099 1.00 29.44 152 MET A C 1
ATOM 1029 O O . MET A 1 152 ? 20.161 19.512 34.262 1.00 29.26 152 MET A O 1
ATOM 1034 N N . ILE A 1 153 ? 18.177 20.272 34.969 1.00 28.40 153 ILE A N 1
ATOM 1035 C CA . ILE A 1 153 ? 18.061 21.238 33.886 1.00 26.53 153 ILE A CA 1
ATOM 1036 C C . ILE A 1 153 ? 19.152 22.324 34.008 1.00 26.74 153 ILE A C 1
ATOM 1037 O O . ILE A 1 153 ? 19.871 22.610 33.045 1.00 26.50 153 ILE A O 1
ATOM 1042 N N . LYS A 1 154 ? 19.263 22.917 35.198 1.00 26.21 154 LYS A N 1
ATOM 1043 C CA . LYS A 1 154 ? 20.262 23.936 35.489 1.00 26.32 154 LYS A CA 1
ATOM 1044 C C . LYS A 1 154 ? 21.669 23.460 35.116 1.00 26.37 154 LYS A C 1
ATOM 1045 O O . LYS A 1 154 ? 22.422 24.175 34.448 1.00 26.52 154 LYS A O 1
ATOM 1051 N N . SER A 1 155 ? 22.005 22.239 35.523 1.00 25.69 155 SER A N 1
ATOM 1052 C CA . SER A 1 155 ? 23.328 21.675 35.275 1.00 25.96 155 SER A CA 1
ATOM 1053 C C . SER A 1 155 ? 23.658 21.465 33.801 1.00 25.13 155 SER A C 1
ATOM 1054 O O . SER A 1 155 ? 24.809 21.229 33.461 1.00 24.68 155 SER A O 1
ATOM 1057 N N . ASN A 1 156 ? 22.648 21.545 32.937 1.00 24.33 156 ASN A N 1
ATOM 1058 C CA . ASN A 1 156 ? 22.833 21.253 31.523 1.00 25.07 156 ASN A CA 1
ATOM 1059 C C . ASN A 1 156 ? 22.368 22.394 30.629 1.00 25.37 156 ASN A C 1
ATOM 1060 O O . ASN A 1 156 ? 22.120 22.197 29.450 1.00 25.59 156 ASN A O 1
ATOM 1065 N N . VAL A 1 157 ? 22.249 23.586 31.200 1.00 25.77 157 VAL A N 1
ATOM 1066 C CA . VAL A 1 157 ? 21.727 24.747 30.472 1.00 26.27 157 VAL A CA 1
ATOM 1067 C C . VAL A 1 157 ? 22.498 25.000 29.167 1.00 26.10 157 VAL A C 1
ATOM 1068 O O . VAL A 1 157 ? 21.887 25.115 28.092 1.00 24.75 157 VAL A O 1
ATOM 1072 N N . ARG A 1 158 ? 23.826 25.080 29.258 1.00 25.47 158 ARG A N 1
ATOM 1073 C CA . ARG A 1 158 ? 24.653 25.348 28.061 1.00 26.43 158 ARG A CA 1
ATOM 1074 C C . ARG A 1 158 ? 24.361 24.393 26.902 1.00 26.03 158 ARG A C 1
ATOM 1075 O O . ARG A 1 158 ? 24.213 24.824 25.763 1.00 25.50 158 ARG A O 1
ATOM 1083 N N . GLU A 1 159 ? 24.294 23.090 27.203 1.00 25.64 159 GLU A N 1
ATOM 1084 C CA . GLU A 1 159 ? 24.032 22.097 26.180 1.00 26.32 159 GLU A CA 1
ATOM 1085 C C . GLU A 1 159 ? 22.638 22.293 25.558 1.00 24.61 159 GLU A C 1
ATOM 1086 O O . GLU A 1 159 ? 22.493 22.241 24.338 1.00 23.17 159 GLU A O 1
ATOM 1092 N N . ILE A 1 160 ? 21.624 22.489 26.406 1.00 23.06 160 ILE A N 1
ATOM 1093 C CA . ILE A 1 160 ? 20.236 22.678 25.933 1.00 22.70 160 ILE A CA 1
ATOM 1094 C C . ILE A 1 160 ? 20.101 23.899 25.028 1.00 22.49 160 ILE A C 1
ATOM 1095 O O . ILE A 1 160 ? 19.560 23.806 23.926 1.00 22.10 160 ILE A O 1
ATOM 1100 N N . LYS A 1 161 ? 20.596 25.044 25.491 1.00 22.69 161 LYS A N 1
ATOM 1101 C CA . LYS A 1 161 ? 20.586 26.278 24.703 1.00 22.83 161 LYS A CA 1
ATOM 1102 C C . LYS A 1 161 ? 21.330 26.111 23.388 1.00 23.35 161 LYS A C 1
ATOM 1103 O O . LYS A 1 161 ? 20.833 26.505 22.336 1.00 22.45 161 LYS A O 1
ATOM 1109 N N . ASN A 1 162 ? 22.491 25.467 23.437 1.00 24.33 162 ASN A N 1
ATOM 1110 C CA . ASN A 1 162 ? 23.275 25.211 22.219 1.00 25.77 162 ASN A CA 1
ATOM 1111 C C . ASN A 1 162 ? 22.497 24.359 21.213 1.00 25.51 162 ASN A C 1
ATOM 1112 O O . ASN A 1 162 ? 22.476 24.642 20.020 1.00 25.18 162 ASN A O 1
ATOM 1117 N N . ARG A 1 163 ? 21.830 23.335 21.731 1.00 26.52 163 ARG A N 1
ATOM 1118 C CA . ARG A 1 163 ? 21.019 22.416 20.921 1.00 26.52 163 ARG A CA 1
ATOM 1119 C C . ARG A 1 163 ? 19.767 23.059 20.323 1.00 26.48 163 ARG A C 1
ATOM 1120 O O . ARG A 1 163 ? 19.388 22.741 19.184 1.00 27.59 163 ARG A O 1
ATOM 1128 N N . TRP A 1 164 ? 19.136 23.964 21.073 1.00 25.13 164 TRP A N 1
ATOM 1129 C CA . TRP A 1 164 ? 17.818 24.502 20.697 1.00 25.85 164 TRP A CA 1
ATOM 1130 C C . TRP A 1 164 ? 17.758 25.923 20.163 1.00 26.07 164 TRP A C 1
ATOM 1131 O O . TRP A 1 164 ? 16.771 26.292 19.529 1.00 26.23 164 TRP A O 1
ATOM 1142 N N . ARG A 1 165 ? 18.781 26.731 20.426 1.00 26.32 165 ARG A N 1
ATOM 1143 C CA . ARG A 1 165 ? 18.737 28.134 20.039 1.00 27.17 165 ARG A CA 1
ATOM 1144 C C . ARG A 1 165 ? 18.277 28.364 18.593 1.00 27.61 165 ARG A C 1
ATOM 1145 O O . ARG A 1 165 ? 17.353 29.109 18.361 1.00 28.60 165 ARG A O 1
ATOM 1153 N N . SER A 1 166 ? 18.951 27.737 17.635 1.00 28.23 166 SER A N 1
ATOM 1154 C CA . SER A 1 166 ? 18.619 27.908 16.226 1.00 29.51 166 SER A CA 1
ATOM 1155 C C . SER A 1 166 ? 17.154 27.532 15.938 1.00 27.98 166 SER A C 1
ATOM 1156 O O . SER A 1 166 ? 16.470 28.230 15.214 1.00 28.31 166 SER A O 1
ATOM 1159 N N . THR A 1 167 ? 16.691 26.427 16.514 1.00 27.13 167 THR A N 1
ATOM 1160 C CA . THR A 1 167 ? 15.297 25.982 16.359 1.00 25.57 167 THR A CA 1
ATOM 1161 C C . THR A 1 167 ? 14.329 27.041 16.861 1.00 24.97 167 THR A C 1
ATOM 1162 O O . THR A 1 167 ? 13.387 27.392 16.178 1.00 23.67 167 THR A O 1
ATOM 1166 N N . VAL A 1 168 ? 14.601 27.600 18.033 1.00 24.42 168 VAL A N 1
ATOM 1167 C CA . VAL A 1 168 ? 13.699 28.566 18.640 1.00 22.78 168 VAL A CA 1
ATOM 1168 C C . VAL A 1 168 ? 13.657 29.902 17.883 1.00 23.28 168 VAL A C 1
ATOM 1169 O O . VAL A 1 168 ? 12.612 30.525 17.779 1.00 22.05 168 VAL A O 1
ATOM 1173 N N . GLN A 1 169 ? 14.800 30.350 17.379 1.00 24.14 169 GLN A N 1
ATOM 1174 C CA . GLN A 1 169 ? 14.854 31.564 16.568 1.00 25.95 169 GLN A CA 1
ATOM 1175 C C . GLN A 1 169 ? 14.037 31.372 15.278 1.00 25.85 169 GLN A C 1
ATOM 1176 O O . GLN A 1 169 ? 13.268 32.244 14.892 1.00 26.34 169 GLN A O 1
ATOM 1182 N N . LYS A 1 170 ? 14.189 30.224 14.634 1.00 25.88 170 LYS A N 1
ATOM 1183 C CA . LYS A 1 170 ? 13.411 29.925 13.413 1.00 26.64 170 LYS A CA 1
ATOM 1184 C C . LYS A 1 170 ? 11.910 29.886 13.686 1.00 25.79 170 LYS A C 1
ATOM 1185 O O . LYS A 1 170 ? 11.119 30.456 12.931 1.00 25.50 170 LYS A O 1
ATOM 1191 N N . LEU A 1 171 ? 11.523 29.235 14.783 1.00 24.94 171 LEU A N 1
ATOM 1192 C CA . LEU A 1 171 ? 10.108 29.163 15.173 1.00 24.88 171 LEU A CA 1
ATOM 1193 C C . LEU A 1 171 ? 9.484 30.556 15.382 1.00 25.48 171 LEU A C 1
ATOM 1194 O O . LEU A 1 171 ? 8.324 30.777 15.066 1.00 23.83 171 LEU A O 1
ATOM 1199 N N . LYS A 1 172 ? 10.272 31.507 15.883 1.00 26.90 172 LYS A N 1
ATOM 1200 C CA . LYS A 1 172 ? 9.777 32.873 16.050 1.00 28.72 172 LYS A CA 1
ATOM 1201 C C . LYS A 1 172 ? 9.549 33.491 14.686 1.00 28.65 172 LYS A C 1
ATOM 1202 O O . LYS A 1 172 ? 8.493 34.046 14.430 1.00 29.68 172 LYS A O 1
ATOM 1208 N N . GLN A 1 173 ? 10.536 33.390 13.801 1.00 28.79 173 GLN A N 1
ATOM 1209 C CA . GLN A 1 173 ? 10.399 33.976 12.461 1.00 29.28 173 GLN A CA 1
ATOM 1210 C C . GLN A 1 173 ? 9.277 33.361 11.611 1.00 28.24 173 GLN A C 1
ATOM 1211 O O . GLN A 1 173 ? 8.668 34.034 10.797 1.00 27.55 173 GLN A O 1
ATOM 1217 N N . LEU A 1 174 ? 9.003 32.082 11.838 1.00 27.34 174 LEU A N 1
ATOM 1218 C CA . LEU A 1 174 ? 7.915 31.376 11.153 1.00 26.43 174 LEU A CA 1
ATOM 1219 C C . LEU A 1 174 ? 6.546 31.804 11.671 1.00 25.66 174 LEU A C 1
ATOM 1220 O O . LEU A 1 174 ? 5.511 31.478 11.082 1.00 25.16 174 LEU A O 1
ATOM 1225 N N . ALA A 1 175 ? 6.569 32.510 12.791 1.00 25.41 175 ALA A N 1
ATOM 1226 C CA . ALA A 1 175 ? 5.368 33.015 13.447 1.00 25.58 175 ALA A CA 1
ATOM 1227 C C . ALA A 1 175 ? 5.021 34.424 12.957 1.00 25.88 175 ALA A C 1
ATOM 1228 O O . ALA A 1 175 ? 3.956 34.957 13.282 1.00 25.64 175 ALA A O 1
ATOM 1230 N N . TYR A 1 176 ? 5.915 35.025 12.177 1.00 27.11 176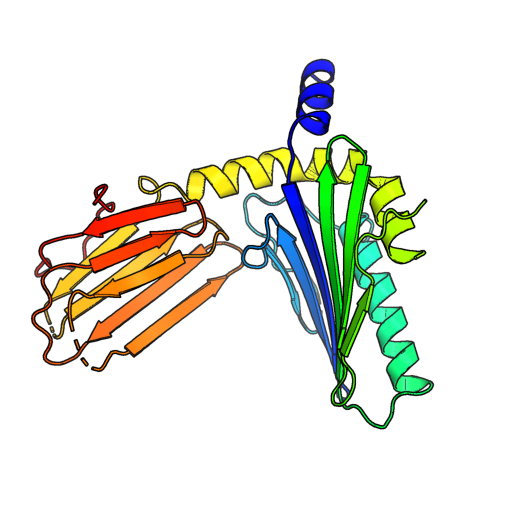 TYR A N 1
ATOM 1231 C CA . TYR A 1 176 ? 5.682 36.371 11.631 1.00 28.04 176 TYR A CA 1
ATOM 1232 C C . TYR A 1 176 ? 4.459 36.394 10.737 1.00 28.28 176 TYR A C 1
ATOM 1233 O O . TYR A 1 176 ? 4.084 35.376 10.159 1.00 27.53 176 TYR A O 1
ATOM 1242 N N . MET A 1 177 ? 3.837 37.566 10.617 1.00 28.68 177 MET A N 1
ATOM 1243 C CA . MET A 1 177 ? 2.654 37.720 9.784 1.00 29.44 177 MET A CA 1
ATOM 1244 C C . MET A 1 177 ? 2.909 37.280 8.336 1.00 29.22 177 MET A C 1
ATOM 1245 O O . MET A 1 177 ? 2.090 36.595 7.728 1.00 29.02 177 MET A O 1
ATOM 1250 N N . ASN A 1 178 ? 4.056 37.668 7.801 1.00 30.13 178 ASN A N 1
ATOM 1251 C CA . ASN A 1 178 ? 4.383 37.376 6.406 1.00 32.05 178 ASN A CA 1
ATOM 1252 C C . ASN A 1 178 ? 4.809 35.922 6.137 1.00 31.56 178 ASN A C 1
ATOM 1253 O O . ASN A 1 178 ? 5.154 35.594 5.016 1.00 31.94 178 ASN A O 1
ATOM 1258 N N . ALA A 1 179 ? 4.767 35.072 7.165 1.00 31.40 179 ALA A N 1
ATOM 1259 C CA . ALA A 1 179 ? 5.052 33.627 7.032 1.00 31.19 179 ALA A CA 1
ATOM 1260 C C . ALA A 1 179 ? 3.768 32.839 7.276 1.00 31.02 179 ALA A C 1
ATOM 1261 O O . ALA A 1 179 ? 3.743 31.602 7.237 1.00 30.54 179 ALA A O 1
ATOM 1263 N N . THR A 1 180 ? 2.687 33.582 7.487 1.00 30.10 180 THR A N 1
ATOM 1264 C CA . THR A 1 180 ? 1.383 33.016 7.811 1.00 30.82 180 THR A CA 1
ATOM 1265 C C . THR A 1 180 ? 0.497 32.938 6.559 1.00 30.87 180 THR A C 1
ATOM 1266 O O . THR A 1 180 ? 0.315 33.940 5.862 1.00 31.70 180 THR A O 1
ATOM 1270 N N . GLU A 1 181 ? -0.023 31.754 6.245 1.00 29.89 181 GLU A N 1
ATOM 1271 C CA . GLU A 1 181 ? -0.818 31.596 5.023 1.00 30.46 181 GLU A CA 1
ATOM 1272 C C . GLU A 1 181 ? -2.289 31.569 5.385 1.00 31.24 181 GLU A C 1
ATOM 1273 O O . GLU A 1 181 ? -2.637 30.982 6.387 1.00 30.79 181 GLU A O 1
ATOM 1279 N N . VAL A 1 182 ? -3.133 32.213 4.567 1.00 32.87 182 VAL A N 1
ATOM 1280 C CA . VAL A 1 182 ? -4.572 32.375 4.840 1.00 33.93 182 VAL A CA 1
ATOM 1281 C C . VAL A 1 182 ? -5.442 32.143 3.595 1.00 35.26 182 VAL A C 1
ATOM 1282 O O . VAL A 1 182 ? -5.282 32.810 2.577 1.00 35.24 182 VAL A O 1
ATOM 1286 N N . GLU A 1 183 ? -6.336 31.163 3.690 1.00 36.60 183 GLU A N 1
ATOM 1287 C CA . GLU A 1 183 ? -7.307 30.852 2.656 1.00 37.83 183 GLU A CA 1
ATOM 1288 C C . GLU A 1 183 ? -8.664 31.324 3.154 1.00 39.29 183 GLU A C 1
ATOM 1289 O O . GLU A 1 183 ? -9.279 30.682 4.022 1.00 39.19 183 GLU A O 1
ATOM 1295 N N . PHE A 1 184 ? -9.105 32.467 2.620 1.00 39.70 184 PHE A N 1
ATOM 1296 C CA . PHE A 1 184 ? -10.343 33.108 3.043 1.00 40.51 184 PHE A CA 1
ATOM 1297 C C . PHE A 1 184 ? -11.243 33.273 1.819 1.00 41.45 184 PHE A C 1
ATOM 1298 O O . PHE A 1 184 ? -10.999 34.138 0.963 1.00 40.93 184 PHE A O 1
ATOM 1306 N N . TRP A 1 185 ? -12.263 32.411 1.736 1.00 42.44 185 TRP A N 1
ATOM 1307 C CA . TRP A 1 185 ? -13.155 32.395 0.577 1.00 43.30 185 TRP A CA 1
ATOM 1308 C C . TRP A 1 185 ? -14.619 32.163 0.985 1.00 44.67 185 TRP A C 1
ATOM 1309 O O . TRP A 1 185 ? -14.909 31.935 2.174 1.00 44.01 185 TRP A O 1
ATOM 1320 N N . TYR A 1 186 ? -15.521 32.229 0.000 1.00 46.14 186 TYR A N 1
ATOM 1321 C CA . TYR A 1 186 ? -16.958 31.998 0.211 1.00 47.85 186 TYR A CA 1
ATOM 1322 C C . TYR A 1 186 ? -17.542 30.984 -0.776 1.00 49.20 186 TYR A C 1
ATOM 1323 O O . TYR A 1 186 ? -17.253 31.031 -1.977 1.00 49.14 186 TYR A O 1
ATOM 1325 N N . ASN A 1 187 ? -18.352 30.066 -0.255 1.00 50.91 187 ASN A N 1
ATOM 1326 C CA . ASN A 1 187 ? -18.982 29.016 -1.052 1.00 52.82 187 ASN A CA 1
ATOM 1327 C C . ASN A 1 187 ? -20.498 29.149 -1.028 1.00 53.06 187 ASN A C 1
A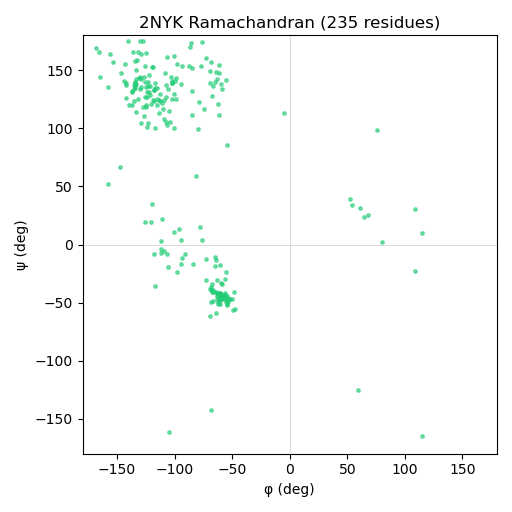TOM 1328 O O . ASN A 1 187 ? -21.148 29.092 -2.105 1.00 53.61 187 ASN A O 1
ATOM 1333 N N . LEU A 1 191 ? -21.793 30.685 3.220 1.00 46.16 191 LEU A N 1
ATOM 1334 C CA . LEU A 1 191 ? -20.782 29.774 3.766 1.00 46.28 191 LEU A CA 1
ATOM 1335 C C . LEU A 1 191 ? -19.369 30.337 3.569 1.00 45.25 191 LEU A C 1
ATOM 1336 O O . LEU A 1 191 ? -18.779 30.213 2.494 1.00 45.65 191 LEU A O 1
ATOM 1341 N N . THR A 1 192 ? -18.842 30.952 4.620 1.00 43.91 192 THR A N 1
ATOM 1342 C CA . THR A 1 192 ? -17.528 31.580 4.606 1.00 42.61 192 THR A CA 1
ATOM 1343 C C . THR A 1 192 ? -16.535 30.739 5.411 1.00 41.79 192 THR A C 1
ATOM 1344 O O . THR A 1 192 ? -16.872 30.239 6.494 1.00 41.48 192 THR A O 1
ATOM 1348 N N . THR A 1 193 ? -15.316 30.576 4.875 1.00 40.26 193 THR A N 1
ATOM 1349 C CA . THR A 1 193 ? -14.284 29.809 5.574 1.00 38.57 193 THR A CA 1
ATOM 1350 C C . THR A 1 193 ? -12.974 30.578 5.612 1.00 37.41 193 THR A C 1
ATOM 1351 O O . THR A 1 193 ? -12.608 31.269 4.652 1.00 36.61 193 THR A O 1
ATOM 1355 N N . CYS A 1 194 ? -12.268 30.449 6.726 1.00 35.22 194 CYS A N 1
ATOM 1356 C CA . CYS A 1 194 ? -10.926 30.999 6.835 1.00 34.10 194 CYS A CA 1
ATOM 1357 C C . CYS A 1 194 ? -9.995 29.960 7.446 1.00 32.95 194 CYS A C 1
ATOM 1358 O O . CYS A 1 194 ? -10.172 29.567 8.600 1.00 30.81 194 CYS A O 1
ATOM 1361 N N . VAL A 1 195 ? -9.037 29.495 6.647 1.00 31.44 195 VAL A N 1
ATOM 1362 C CA . VAL A 1 195 ? -8.071 28.497 7.069 1.00 30.67 195 VAL A CA 1
ATOM 1363 C C . VAL A 1 195 ? -6.708 29.168 7.177 1.00 30.42 195 VAL A C 1
ATOM 1364 O O . VAL A 1 195 ? -6.162 29.653 6.178 1.00 30.74 195 VAL A O 1
ATOM 1368 N N . VAL A 1 196 ? -6.165 29.204 8.394 1.00 28.89 196 VAL A N 1
ATOM 1369 C CA . VAL A 1 196 ? -4.848 29.796 8.630 1.00 27.96 196 VAL A CA 1
ATOM 1370 C C . VAL A 1 196 ? -3.814 28.719 8.961 1.00 27.62 196 VAL A C 1
ATOM 1371 O O . VAL A 1 196 ? -4.023 27.944 9.878 1.00 26.69 196 VAL A O 1
ATOM 1375 N N . THR A 1 197 ? -2.719 28.691 8.191 1.00 27.01 197 THR A N 1
ATOM 1376 C CA . THR A 1 197 ? -1.622 27.736 8.305 1.00 26.17 197 THR A CA 1
ATOM 1377 C C . THR A 1 197 ? -0.341 28.411 8.774 1.00 26.13 197 THR A C 1
ATOM 1378 O O . THR A 1 197 ? 0.086 29.451 8.227 1.00 26.58 197 THR A O 1
ATOM 1382 N N . SER A 1 198 ? 0.268 27.829 9.806 1.00 25.00 198 SER A N 1
ATOM 1383 C CA . SER A 1 198 ? 1.512 28.334 10.345 1.00 23.20 198 SER A CA 1
ATOM 1384 C C . SER A 1 198 ? 2.458 27.199 10.576 1.00 24.00 198 SER A C 1
ATOM 1385 O O . SER A 1 198 ? 2.067 26.133 11.048 1.00 21.80 198 SER A O 1
ATOM 1388 N N . ARG A 1 199 ? 3.729 27.427 10.255 1.00 24.11 199 ARG A N 1
ATOM 1389 C CA . ARG A 1 199 ? 4.740 26.434 10.470 1.00 24.84 199 ARG A CA 1
ATOM 1390 C C . ARG A 1 199 ? 5.454 26.692 11.800 1.00 24.42 199 ARG A C 1
ATOM 1391 O O . ARG A 1 199 ? 6.483 26.122 12.064 1.00 24.18 199 ARG A O 1
ATOM 1399 N N . SER A 1 200 ? 4.887 27.560 12.624 1.00 23.01 200 SER A N 1
ATOM 1400 C CA . SER A 1 200 ? 5.426 27.816 13.939 1.00 22.94 200 SER A CA 1
ATOM 1401 C C . SER A 1 200 ? 4.548 27.171 15.004 1.00 22.05 200 SER A C 1
ATOM 1402 O O . SER A 1 200 ? 3.401 26.794 14.739 1.00 22.65 200 SER A O 1
ATOM 1405 N N . ASN A 1 201 ? 5.101 26.995 16.198 1.00 20.58 201 ASN A N 1
ATOM 1406 C CA . ASN A 1 201 ? 4.346 26.466 17.334 1.00 20.36 201 ASN A CA 1
ATOM 1407 C C . ASN A 1 201 ? 3.784 27.608 18.174 1.00 20.74 201 ASN A C 1
ATOM 1408 O O . ASN A 1 201 ? 3.191 27.380 19.221 1.00 20.05 201 ASN A O 1
ATOM 1413 N N . VAL A 1 202 ? 3.994 28.842 17.722 1.00 22.37 202 VAL A N 1
ATOM 1414 C CA . VAL A 1 202 ? 3.500 30.011 18.435 1.00 23.62 202 VAL A CA 1
ATOM 1415 C C . VAL A 1 202 ? 1.965 30.019 18.371 1.00 23.38 202 VAL A C 1
ATOM 1416 O O . VAL A 1 202 ? 1.388 29.853 17.287 1.00 24.67 202 VAL A O 1
ATOM 1420 N N . PRO A 1 203 ? 1.296 30.138 19.532 1.00 23.23 203 PRO A N 1
ATOM 1421 C CA . PRO A 1 203 ? -0.151 30.203 19.495 1.00 23.41 203 PRO A CA 1
ATOM 1422 C C . PRO A 1 203 ? -0.734 31.423 18.782 1.00 24.11 203 PRO A C 1
ATOM 1423 O O . PRO A 1 203 ? -0.139 32.507 18.754 1.00 22.70 203 PRO A O 1
ATOM 1427 N N . PHE A 1 204 ? -1.893 31.235 18.161 1.00 25.59 204 PHE A N 1
ATOM 1428 C CA . PHE A 1 204 ? -2.571 32.364 17.506 1.00 26.61 204 PHE A CA 1
ATOM 1429 C C . PHE A 1 204 ? -4.054 32.061 17.412 1.00 27.85 204 PHE A C 1
ATOM 1430 O O . PHE A 1 204 ? -4.454 30.899 17.580 1.00 28.06 204 PHE A O 1
ATOM 1438 N N . THR A 1 205 ? -4.876 33.081 17.153 1.00 29.78 205 THR A N 1
ATOM 1439 C CA . THR A 1 205 ? -6.321 32.862 17.017 1.00 31.31 205 THR A CA 1
ATOM 1440 C C . THR A 1 205 ? -6.822 33.420 15.696 1.00 32.24 205 THR A C 1
ATOM 1441 O O . THR A 1 205 ? -6.216 34.325 15.133 1.00 32.38 205 THR A O 1
ATOM 1445 N N . VAL A 1 206 ? -7.910 32.845 15.192 1.00 33.92 206 VAL A N 1
ATOM 1446 C CA . VAL A 1 206 ? -8.512 33.250 13.926 1.00 36.05 206 VAL A CA 1
ATOM 1447 C C . VAL A 1 206 ? -9.979 33.601 14.194 1.00 38.29 206 VAL A C 1
ATOM 1448 O O . VAL A 1 206 ? -10.731 32.808 14.806 1.00 38.64 206 VAL A O 1
ATOM 1452 N N . GLU A 1 207 ? -10.364 34.799 13.769 1.00 40.01 207 GLU A N 1
ATOM 1453 C CA . GLU A 1 207 ? -11.722 35.305 13.981 1.00 42.13 207 GLU A CA 1
ATOM 1454 C C . GLU A 1 207 ? -12.261 35.936 12.704 1.00 42.47 207 GLU A C 1
ATOM 1455 O O . GLU A 1 207 ? -11.540 36.684 12.028 1.00 42.65 207 GLU A O 1
ATOM 1461 N N . LEU A 1 208 ? -13.523 35.629 12.390 1.00 43.42 208 LEU A N 1
ATOM 1462 C CA . LEU A 1 208 ? -14.265 36.277 11.294 1.00 43.94 208 LEU A CA 1
ATOM 1463 C C . LEU A 1 208 ? -14.958 37.536 11.791 1.00 44.67 208 LEU A C 1
ATOM 1464 O O . LEU A 1 208 ? -15.275 37.652 12.975 1.00 44.13 208 LEU A O 1
ATOM 1469 N N . SER A 1 209 ? -15.194 38.483 10.885 1.00 45.73 209 SER A N 1
ATOM 1470 C CA . SER A 1 209 ? -15.927 39.709 11.233 1.00 46.83 209 SER A CA 1
ATOM 1471 C C . SER A 1 209 ? -17.442 39.467 11.222 1.00 47.55 209 SER A C 1
ATOM 1472 O O . SER A 1 209 ? -18.181 40.107 10.464 1.00 47.94 209 SER A O 1
ATOM 1475 N N . LEU A 1 210 ? -17.884 38.528 12.061 1.00 48.54 210 LEU A N 1
ATOM 1476 C CA . LEU A 1 210 ? -19.299 38.168 12.211 1.00 49.35 210 LEU A CA 1
ATOM 1477 C C . LEU A 1 210 ? -20.127 39.285 12.857 1.00 49.57 210 LEU A C 1
ATOM 1478 O O . LEU A 1 210 ? -20.527 39.172 14.036 1.00 49.63 210 LEU A O 1
ATOM 1483 N N . SER A 1 215 ? -22.540 32.586 15.386 1.00 43.61 215 SER A N 1
ATOM 1484 C CA . SER A 1 215 ? -22.397 31.133 15.431 1.00 43.75 215 SER A CA 1
ATOM 1485 C C . SER A 1 215 ? -21.297 30.647 14.483 1.00 42.98 215 SER A C 1
ATOM 1486 O O . SER A 1 215 ? -21.427 30.746 13.266 1.00 43.46 215 SER A O 1
ATOM 1489 N N . ALA A 1 216 ? -20.218 30.114 15.039 1.00 41.79 216 ALA A N 1
ATOM 1490 C CA . ALA A 1 216 ? -19.108 29.646 14.206 1.00 40.32 216 ALA A CA 1
ATOM 1491 C C . ALA A 1 216 ? -18.626 28.260 14.591 1.00 39.20 216 ALA A C 1
ATOM 1492 O O . ALA A 1 216 ? -18.864 27.786 15.707 1.00 38.74 216 ALA A O 1
ATOM 1494 N N . ILE A 1 217 ? -17.955 27.611 13.644 1.00 37.86 217 ILE A N 1
ATOM 1495 C CA . ILE A 1 217 ? -17.239 26.379 13.928 1.00 37.35 217 ILE A CA 1
ATOM 1496 C C . ILE A 1 217 ? -15.743 26.650 13.778 1.00 36.79 217 ILE A C 1
ATOM 1497 O O . ILE A 1 217 ? -15.287 27.095 12.708 1.00 35.73 217 ILE A O 1
ATOM 1502 N N . VAL A 1 218 ? -15.003 26.373 14.851 1.00 36.27 218 VAL A N 1
ATOM 1503 C CA . VAL A 1 218 ? -13.556 26.535 14.883 1.00 36.74 218 VAL A CA 1
ATOM 1504 C C . VAL A 1 218 ? -12.824 25.207 15.062 1.00 36.59 218 VAL A C 1
ATOM 1505 O O . VAL A 1 218 ? -13.076 24.469 16.013 1.00 36.27 218 VAL A O 1
ATOM 1509 N N . THR A 1 219 ? -11.903 24.924 14.147 1.00 36.06 219 THR A N 1
ATOM 1510 C CA . THR A 1 219 ? -11.101 23.707 14.203 1.00 36.66 219 THR A CA 1
ATOM 1511 C C . THR A 1 219 ? -9.615 24.065 14.381 1.00 36.28 219 THR A C 1
ATOM 1512 O O . THR A 1 219 ? -9.095 24.967 13.730 1.00 35.61 219 THR A O 1
ATOM 1516 N N . ASP A 1 220 ? -8.958 23.369 15.291 1.00 35.96 220 ASP A N 1
ATOM 1517 C CA . ASP A 1 220 ? -7.559 23.591 15.587 1.00 36.44 220 ASP A CA 1
ATOM 1518 C C . ASP A 1 220 ? -6.872 22.252 15.384 1.00 36.48 220 ASP A C 1
ATOM 1519 O O . ASP A 1 220 ? -6.973 21.365 16.227 1.00 35.83 220 ASP A O 1
ATOM 1524 N N . GLU A 1 221 ? -6.216 22.096 14.239 1.00 36.74 221 GLU A N 1
ATOM 1525 C CA . GLU A 1 221 ? -5.426 20.903 13.953 1.00 37.76 221 GLU A CA 1
ATOM 1526 C C . GLU A 1 221 ? -3.946 21.262 14.055 1.00 37.44 221 GLU A C 1
ATOM 1527 O O . GLU A 1 221 ? -3.504 22.291 13.541 1.00 38.10 221 GLU A O 1
ATOM 1533 N N . SER A 1 222 ? -3.175 20.427 14.728 1.00 35.90 222 SER A N 1
ATOM 1534 C CA . SER A 1 222 ? -1.767 20.724 14.905 1.00 34.26 222 SER A CA 1
ATOM 1535 C C . SER A 1 222 ? -0.943 19.449 14.932 1.00 32.88 222 SER A C 1
ATOM 1536 O O . SER A 1 222 ? -1.420 18.388 15.354 1.00 33.21 222 SER A O 1
ATOM 1539 N N . THR A 1 223 ? 0.277 19.572 14.434 1.00 30.20 223 THR A N 1
ATOM 1540 C CA . THR A 1 223 ? 1.286 18.521 14.495 1.00 28.29 223 THR A CA 1
ATOM 1541 C C . THR A 1 223 ? 2.540 19.210 15.042 1.00 26.67 223 THR A C 1
ATOM 1542 O O . THR A 1 223 ? 2.540 20.419 15.224 1.00 24.60 223 THR A O 1
ATOM 1546 N N . VAL A 1 224 ? 3.606 18.468 15.306 1.00 25.14 224 VAL A N 1
ATOM 1547 C CA . VAL A 1 224 ? 4.844 19.105 15.755 1.00 25.09 224 VAL A CA 1
ATOM 1548 C C . VAL A 1 224 ? 5.372 20.086 14.680 1.00 26.18 224 VAL A C 1
ATOM 1549 O O . VAL A 1 224 ? 6.195 20.986 14.964 1.00 25.91 224 VAL A O 1
ATOM 1553 N N . ASP A 1 225 ? 4.878 19.918 13.454 1.00 26.11 225 ASP A N 1
ATOM 1554 C CA . ASP A 1 225 ? 5.350 20.710 12.319 1.00 27.48 225 ASP A CA 1
ATOM 1555 C C . ASP A 1 225 ? 4.518 21.923 11.907 1.00 28.03 225 ASP A C 1
ATOM 1556 O O . ASP A 1 225 ? 5.045 22.817 11.260 1.00 28.35 225 ASP A O 1
ATOM 1561 N N . CYS A 1 226 ? 3.230 21.949 12.222 1.00 27.54 226 CYS A N 1
ATOM 1562 C CA . CYS A 1 226 ? 2.409 23.073 11.806 1.00 30.59 226 CYS A CA 1
ATOM 1563 C C . CYS A 1 226 ? 1.057 23.147 12.503 1.00 28.45 226 CYS A C 1
ATOM 1564 O O . CYS A 1 226 ? 0.611 22.205 13.132 1.00 27.80 226 CYS A O 1
ATOM 1567 N N . GLN A 1 227 ? 0.413 24.293 12.382 1.00 28.38 227 GLN A N 1
ATOM 1568 C CA . GLN A 1 227 ? -0.909 24.472 12.963 1.00 27.51 227 GLN A CA 1
ATOM 1569 C C . GLN A 1 227 ? -1.842 24.908 11.875 1.00 27.54 227 GLN A C 1
ATOM 1570 O O . GLN A 1 227 ? -1.504 25.781 11.065 1.00 27.27 227 GLN A O 1
ATOM 1576 N N . ILE A 1 228 ? -3.024 24.311 11.844 1.00 26.39 228 ILE A N 1
ATOM 1577 C CA . ILE A 1 228 ? -4.017 24.701 10.874 1.00 27.01 228 ILE A CA 1
ATOM 1578 C C . ILE A 1 228 ? -5.289 25.013 11.639 1.00 27.76 228 ILE A C 1
ATOM 1579 O O . ILE A 1 228 ? -5.931 24.117 12.222 1.00 26.83 228 ILE A O 1
ATOM 1584 N N . LEU A 1 229 ? -5.632 26.303 11.657 1.00 27.43 229 LEU A N 1
ATOM 1585 C CA . LEU A 1 229 ? -6.831 26.758 12.346 1.00 29.44 229 LEU A CA 1
ATOM 1586 C C . LEU A 1 229 ? -7.873 27.222 11.338 1.00 30.96 229 LEU A C 1
ATOM 1587 O O . LEU A 1 229 ? -7.613 28.101 10.502 1.00 30.61 229 LEU A O 1
ATOM 1592 N N . THR A 1 230 ? -9.043 26.590 11.397 1.00 31.86 230 THR A N 1
ATOM 1593 C CA . THR A 1 230 ? -10.122 26.844 10.447 1.00 32.71 230 THR A CA 1
ATOM 1594 C C . THR A 1 230 ? -11.332 27.394 11.205 1.00 33.49 230 THR A C 1
ATOM 1595 O O . THR A 1 230 ? -11.699 26.870 12.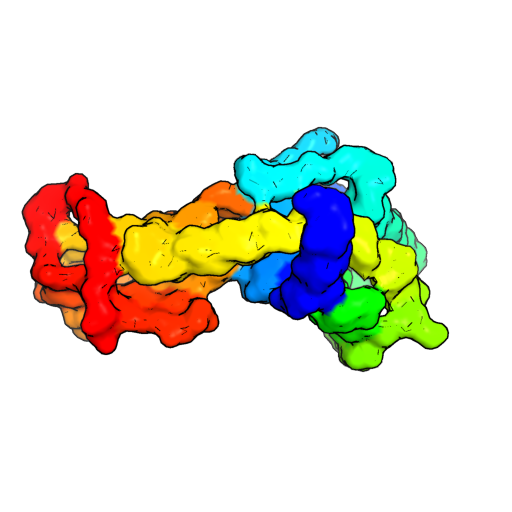248 1.00 33.01 230 THR A O 1
ATOM 1599 N N . VAL A 1 231 ? -11.920 28.468 10.680 1.00 34.28 231 VAL A N 1
ATOM 1600 C CA . VAL A 1 231 ? -13.142 29.052 11.214 1.00 34.93 231 VAL A CA 1
ATOM 1601 C C . VAL A 1 231 ? -14.140 29.170 10.068 1.00 36.24 231 VAL A C 1
ATOM 1602 O O . VAL A 1 231 ? -13.884 29.846 9.053 1.00 34.84 231 VAL A O 1
ATOM 1606 N N . LYS A 1 232 ? -15.260 28.471 10.215 1.00 37.82 232 LYS A N 1
ATOM 1607 C CA . LYS A 1 232 ? -16.342 28.593 9.261 1.00 39.91 232 LYS A CA 1
ATOM 1608 C C . LYS A 1 232 ? -17.627 29.003 9.937 1.00 41.05 232 LYS A C 1
ATOM 1609 O O . LYS A 1 232 ? -17.938 28.567 11.057 1.00 40.13 232 LYS A O 1
ATOM 1615 N N . ALA A 1 233 ? -18.347 29.887 9.250 1.00 42.25 233 ALA A N 1
ATOM 1616 C CA . ALA A 1 233 ? -19.610 30.388 9.738 1.00 43.80 233 ALA A CA 1
ATOM 1617 C C . ALA A 1 233 ? -20.615 30.223 8.606 1.00 45.10 233 ALA A C 1
ATOM 1618 O O . ALA A 1 233 ? -20.551 30.952 7.612 1.00 44.95 233 ALA A O 1
ATOM 1620 N N . PRO A 1 234 ? -21.503 29.214 8.728 1.00 46.33 234 PRO A N 1
ATOM 1621 C CA . PRO A 1 234 ? -22.533 28.965 7.725 1.00 47.50 234 PRO A CA 1
ATOM 1622 C C . PRO A 1 234 ? -23.504 30.138 7.682 1.00 48.37 234 PRO A C 1
ATOM 1623 O O . PRO A 1 234 ? -23.852 30.695 8.746 1.00 48.57 234 PRO A O 1
ATOM 1627 N N . GLY A 1 235 ? -23.921 30.520 6.468 1.00 49.18 235 GLY A N 1
ATOM 1628 C CA . GLY A 1 235 ? -24.861 31.627 6.303 1.00 50.11 235 GLY A CA 1
ATOM 1629 C C . GLY A 1 235 ? -24.277 32.951 6.766 1.00 50.58 235 GLY A C 1
ATOM 1630 O O . GLY A 1 235 ? -25.014 33.874 7.126 1.00 50.76 235 GLY A O 1
ATOM 1631 N N . SER A 1 236 ? -22.947 33.029 6.774 1.00 50.74 236 SER A N 1
ATOM 1632 C CA . SER A 1 236 ? -22.231 34.266 7.075 1.00 50.86 236 SER A CA 1
ATOM 1633 C C . SER A 1 236 ? -21.779 34.961 5.796 1.00 50.74 236 SER A C 1
ATOM 1634 O O . SER A 1 236 ? -21.386 34.282 4.807 1.00 50.81 236 SER A O 1
ATOM 1637 N N . HIS A 1 237 ? -21.830 36.316 5.834 1.00 50.33 237 HIS A N 1
ATOM 1638 C CA . HIS A 1 237 ? -21.279 37.117 4.741 1.00 49.74 237 HIS A CA 1
ATOM 1639 C C . HIS A 1 237 ? -20.166 38.016 5.273 1.00 49.14 237 HIS A C 1
ATOM 1640 O O . HIS A 1 237 ? -19.987 39.150 4.810 1.00 48.96 237 HIS A O 1
ATOM 1642 N N . ALA A 1 238 ? -19.422 37.489 6.249 1.00 48.30 238 ALA A N 1
ATOM 1643 C CA . ALA A 1 238 ? -18.305 38.198 6.871 1.00 47.33 238 ALA A CA 1
ATOM 1644 C C . ALA A 1 238 ? -17.255 38.557 5.831 1.00 46.69 238 ALA A C 1
ATOM 1645 O O . ALA A 1 238 ? -16.929 37.748 4.940 1.00 46.62 238 ALA A O 1
ATOM 1647 N N . GLN A 1 239 ? -16.730 39.774 5.943 1.00 45.95 239 GLN A N 1
ATOM 1648 C CA . GLN A 1 239 ? -15.864 40.327 4.898 1.00 45.21 239 GLN A CA 1
ATOM 1649 C C . GLN A 1 239 ? -14.392 40.364 5.294 1.00 44.59 239 GLN A C 1
ATOM 1650 O O . GLN A 1 239 ? -13.540 40.667 4.458 1.00 44.18 239 GLN A O 1
ATOM 1656 N N . ARG A 1 240 ? -14.109 40.059 6.563 1.00 43.59 240 ARG A N 1
ATOM 1657 C CA . ARG A 1 240 ? -12.751 40.101 7.106 1.00 42.71 240 ARG A CA 1
ATOM 1658 C C . ARG A 1 240 ? -12.431 38.869 7.962 1.00 41.46 240 ARG A C 1
ATOM 1659 O O . ARG A 1 240 ? -13.262 38.405 8.743 1.00 40.80 240 ARG A O 1
ATOM 1667 N N . CYS A 1 241 ? -11.225 38.339 7.771 1.00 39.71 241 CYS A N 1
ATOM 1668 C CA . CYS A 1 241 ? -10.680 37.274 8.621 1.00 38.32 241 CYS A CA 1
ATOM 1669 C C . CYS A 1 241 ? -9.470 37.857 9.332 1.00 37.25 241 CYS A C 1
ATOM 1670 O O . CYS A 1 241 ? -8.530 38.326 8.694 1.00 36.94 241 CYS A O 1
ATOM 1673 N N . TYR A 1 242 ? -9.539 37.868 10.652 1.00 36.40 242 TYR A N 1
ATOM 1674 C CA . TYR A 1 242 ? -8.479 38.398 11.502 1.00 35.94 242 TYR A CA 1
ATOM 1675 C C . TYR A 1 242 ? -7.614 37.270 12.067 1.00 34.85 242 TYR A C 1
ATOM 1676 O O . TYR A 1 242 ? -8.106 36.201 12.440 1.00 33.87 242 TYR A O 1
ATOM 1685 N N . VAL A 1 243 ? -6.320 37.541 12.123 1.00 33.33 243 VAL A N 1
ATOM 1686 C CA . VAL A 1 243 ? -5.374 36.619 12.698 1.00 31.95 243 VAL A CA 1
ATOM 1687 C C . VAL A 1 243 ? -4.604 37.349 13.769 1.00 31.39 243 VAL A C 1
ATOM 1688 O O . VAL A 1 243 ? -3.921 38.317 13.488 1.00 30.39 243 VAL A O 1
ATOM 1692 N N . THR A 1 244 ? -4.695 36.854 14.997 1.00 31.54 244 THR A N 1
ATOM 1693 C CA . THR A 1 244 ? -4.015 37.481 16.122 1.00 32.19 244 THR A CA 1
ATOM 1694 C C . THR A 1 244 ? -3.017 36.501 16.703 1.00 32.60 244 THR A C 1
ATOM 1695 O O . THR A 1 244 ? -3.383 35.389 17.101 1.00 32.37 244 THR A O 1
ATOM 1699 N N . SER A 1 245 ? -1.762 36.937 16.752 1.00 33.03 245 SER A N 1
ATOM 1700 C CA . SER A 1 245 ? -0.647 36.127 17.224 1.00 33.44 245 SER A CA 1
ATOM 1701 C C . SER A 1 245 ? -0.196 36.460 18.654 1.00 34.36 245 SER A C 1
ATOM 1702 O O . SER A 1 245 ? -0.097 37.628 19.031 1.00 33.67 245 SER A O 1
ATOM 1705 N N . SER A 1 246 ? 0.100 35.411 19.426 1.00 35.42 246 SER A N 1
ATOM 1706 C CA . SER A 1 246 ? 0.719 35.536 20.761 1.00 37.00 246 SER A CA 1
ATOM 1707 C C . SER A 1 246 ? 2.028 36.323 20.699 1.00 37.31 246 SER A C 1
ATOM 1708 O O . SER A 1 246 ? 2.464 36.905 21.693 1.00 37.14 246 SER A O 1
ATOM 1711 N N . LEU A 1 247 ? 2.640 36.332 19.520 1.00 37.93 247 LEU A N 1
ATOM 1712 C CA . LEU A 1 247 ? 3.887 37.040 19.274 1.00 38.73 247 LEU A CA 1
ATOM 1713 C C . LEU A 1 247 ? 3.692 38.550 19.419 1.00 39.11 247 LEU A C 1
ATOM 1714 O O . LEU A 1 247 ? 4.655 39.286 19.604 1.00 40.06 247 LEU A O 1
ATOM 1719 N N . GLY A 1 248 ? 2.436 38.991 19.359 1.00 38.96 248 GLY A N 1
ATOM 1720 C CA . GLY A 1 248 ? 2.077 40.381 19.577 1.00 38.61 248 GLY A CA 1
ATOM 1721 C C . GLY A 1 248 ? 1.636 41.129 18.329 1.00 38.53 248 GLY A C 1
ATOM 1722 O O . GLY A 1 248 ? 1.841 42.339 18.238 1.00 39.23 248 GLY A O 1
ATOM 1723 N N . TRP A 1 249 ? 1.030 40.427 17.370 1.00 37.54 249 TRP A N 1
ATOM 1724 C CA . TRP A 1 249 ? 0.543 41.068 16.152 1.00 36.63 249 TRP A CA 1
ATOM 1725 C C . TRP A 1 249 ? -0.862 40.649 15.740 1.00 37.11 249 TRP A C 1
ATOM 1726 O O . TRP A 1 249 ? -1.349 39.574 16.119 1.00 36.71 249 TRP A O 1
ATOM 1737 N N . LYS A 1 250 ? -1.504 41.513 14.954 1.00 37.71 250 LYS A N 1
ATOM 1738 C CA . LYS A 1 250 ? -2.851 41.271 14.428 1.00 38.30 250 LYS A CA 1
ATOM 1739 C C . LYS A 1 250 ? -2.903 41.689 12.970 1.00 38.33 250 LYS A C 1
ATOM 1740 O O . LYS A 1 250 ? -2.417 42.754 12.609 1.00 38.89 250 LYS A O 1
ATOM 1746 N N . GLY A 1 251 ? -3.456 40.829 12.123 1.00 38.47 251 GLY A N 1
ATOM 1747 C CA . GLY A 1 251 ? -3.530 41.113 10.695 1.00 37.91 251 GLY A CA 1
ATOM 1748 C C . GLY A 1 251 ? -4.890 40.741 10.161 1.00 37.85 251 GLY A C 1
ATOM 1749 O O . GLY A 1 251 ? -5.648 40.031 10.826 1.00 38.68 251 GLY A O 1
ATOM 1750 N N . VAL A 1 252 ? -5.193 41.207 8.955 1.00 38.10 252 VAL A N 1
ATOM 1751 C CA . VAL A 1 252 ? -6.485 40.955 8.322 1.00 38.37 252 VAL A CA 1
ATOM 1752 C C . VAL A 1 252 ? -6.311 40.434 6.903 1.00 37.87 252 VAL A C 1
ATOM 1753 O O . VAL A 1 252 ? -5.402 40.836 6.193 1.00 37.78 252 VAL A O 1
ATOM 1757 N N . VAL A 1 253 ? -7.198 39.526 6.518 1.00 38.43 253 VAL A N 1
ATOM 1758 C CA . VAL A 1 253 ? -7.345 39.103 5.140 1.00 39.27 253 VAL A CA 1
ATOM 1759 C C . VAL A 1 253 ? -8.768 39.452 4.718 1.00 40.39 253 VAL A C 1
ATOM 1760 O O . VAL A 1 253 ? -9.756 39.057 5.366 1.00 39.40 253 VAL A O 1
ATOM 1764 N N . THR A 1 254 ? -8.845 40.223 3.633 1.00 41.22 254 THR A N 1
ATOM 1765 C CA . THR A 1 254 ? -10.111 40.746 3.123 1.00 42.55 254 THR A CA 1
ATOM 1766 C C . THR A 1 254 ? -9.933 41.261 1.689 1.00 42.51 254 THR A C 1
ATOM 1767 O O . THR A 1 254 ? -8.869 41.799 1.347 1.00 42.77 254 THR A O 1
ATOM 1771 N N . PRO A 1 255 ? -10.961 41.081 0.837 1.00 42.78 255 PRO A N 1
ATOM 1772 C CA . PRO A 1 255 ? -12.227 40.375 1.058 1.00 42.52 255 PRO A CA 1
ATOM 1773 C C . PRO A 1 255 ? -12.121 38.866 0.769 1.00 42.27 255 PRO A C 1
ATOM 1774 O O . PRO A 1 255 ? -11.104 38.420 0.226 1.00 42.05 255 PRO A O 1
ATOM 1778 N N . PRO A 1 256 ? -13.162 38.082 1.135 1.00 41.97 256 PRO A N 1
ATOM 1779 C CA . PRO A 1 256 ? -13.222 36.662 0.744 1.00 41.77 256 PRO A CA 1
ATOM 1780 C C . PRO A 1 256 ? -13.185 36.429 -0.776 1.00 42.22 256 PRO A C 1
ATOM 1781 O O . PRO A 1 256 ? -13.889 37.100 -1.543 1.00 41.81 256 PRO A O 1
ATOM 1785 N N . SER A 1 257 ? -12.349 35.481 -1.186 1.00 41.77 257 SER A N 1
ATOM 1786 C CA . SER A 1 257 ? -12.269 35.037 -2.565 1.00 41.46 257 SER A CA 1
ATOM 1787 C C . SER A 1 257 ? -13.447 34.119 -2.911 1.00 40.88 257 SER A C 1
ATOM 1788 O O . SER A 1 257 ? -14.266 33.788 -2.047 1.00 40.41 257 SER A O 1
ATOM 1791 N N . GLN A 1 258 ? -13.547 33.733 -4.183 1.00 39.80 258 GLN A N 1
ATOM 1792 C CA . GLN A 1 258 ? -14.499 32.693 -4.564 1.00 39.44 258 GLN A CA 1
ATOM 1793 C C . GLN A 1 258 ? -13.762 31.353 -4.572 1.00 39.33 258 GLN A C 1
ATOM 1794 O O . GLN A 1 258 ? -14.385 30.268 -4.540 1.00 39.42 258 GLN A O 1
ATOM 1796 N N . TYR A 1 259 ? -12.427 31.446 -4.599 1.00 38.55 259 TYR A N 1
ATOM 1797 C CA . TYR A 1 259 ? -11.559 30.276 -4.654 1.00 38.54 259 TYR A CA 1
ATOM 1798 C C . TYR A 1 259 ? -10.631 30.177 -3.447 1.00 38.63 259 TYR A C 1
ATOM 1799 O O . TYR A 1 259 ? -10.270 31.174 -2.833 1.00 38.22 259 TYR A O 1
ATOM 1808 N N . ARG A 1 260 ? -10.244 28.951 -3.122 1.00 39.53 260 ARG A N 1
ATOM 1809 C CA . ARG A 1 260 ? -9.313 28.699 -2.025 1.00 40.45 260 ARG A CA 1
ATOM 1810 C C . ARG A 1 260 ? -7.867 28.972 -2.478 1.00 40.20 260 ARG A C 1
ATOM 1811 O O . ARG A 1 260 ? -7.258 28.131 -3.150 1.00 40.79 260 ARG A O 1
ATOM 1819 N N . THR A 1 261 ? -7.349 30.153 -2.130 1.00 39.72 261 THR A N 1
ATOM 1820 C CA . THR A 1 261 ? -5.980 30.583 -2.503 1.00 40.18 261 THR A CA 1
ATOM 1821 C C . THR A 1 261 ? -5.295 31.156 -1.281 1.00 38.70 261 THR A C 1
ATOM 1822 O O . THR A 1 261 ? -5.941 31.825 -0.479 1.00 39.02 261 THR A O 1
ATOM 1826 N N . LYS A 1 262 ? -3.995 30.899 -1.136 1.00 37.36 262 LYS A N 1
ATOM 1827 C CA . LYS A 1 262 ? -3.286 31.392 0.047 1.00 36.14 262 LYS A CA 1
ATOM 1828 C C . LYS A 1 262 ? -2.806 32.822 -0.129 1.00 36.48 262 LYS A C 1
ATOM 1829 O O . LYS A 1 262 ? -2.177 33.165 -1.143 1.00 34.64 262 LYS A O 1
ATOM 1835 N N . ARG A 1 263 ? -3.085 33.631 0.898 1.00 37.12 263 ARG A N 1
ATOM 1836 C CA . ARG A 1 263 ? -2.647 35.025 1.003 1.00 38.96 263 ARG A CA 1
ATOM 1837 C C . ARG A 1 263 ? -2.026 35.277 2.390 1.00 39.51 263 ARG A C 1
ATOM 1838 O O . ARG A 1 263 ? -2.191 34.471 3.283 1.00 39.28 263 ARG A O 1
ATOM 1846 N N . VAL A 1 264 ? -1.313 36.387 2.569 1.00 40.76 264 VAL A N 1
ATOM 1847 C CA . VAL A 1 264 ? -0.749 36.725 3.883 1.00 41.38 264 VAL A CA 1
ATOM 1848 C C . VAL A 1 264 ? -1.584 37.825 4.567 1.00 42.16 264 VAL A C 1
ATOM 1849 O O . VAL A 1 264 ? -2.093 38.726 3.888 1.00 41.78 264 VAL A O 1
ATOM 1853 N N . PRO A 1 265 ? -1.733 37.761 5.909 1.00 42.63 265 PRO A N 1
ATOM 1854 C CA . PRO A 1 265 ? -2.449 38.867 6.572 1.00 43.40 265 PRO A CA 1
ATOM 1855 C C . PRO A 1 265 ? -1.751 40.214 6.383 1.00 44.30 265 PRO A C 1
ATOM 1856 O O . PRO A 1 265 ? -0.524 40.270 6.270 1.00 43.95 265 PRO A O 1
ATOM 1860 N N . VAL A 1 266 ? -2.555 41.276 6.322 1.00 45.57 266 VAL A N 1
ATOM 1861 C CA . VAL A 1 266 ? -2.080 42.657 6.230 1.00 46.63 266 VAL A CA 1
ATOM 1862 C C . VAL A 1 266 ? -2.221 43.288 7.614 1.00 47.47 266 VAL A C 1
ATOM 1863 O O . VAL A 1 266 ? -3.216 43.054 8.304 1.00 47.19 266 VAL A O 1
ATOM 1867 N N . ASN A 1 267 ? -1.224 44.076 8.021 1.00 48.70 267 ASN A N 1
ATOM 1868 C CA . ASN A 1 267 ? -1.222 44.663 9.353 1.00 50.16 267 ASN A CA 1
ATOM 1869 C C . ASN A 1 267 ? -2.430 45.576 9.549 1.00 50.76 267 ASN A C 1
ATOM 1870 O O . ASN A 1 267 ? -2.533 46.623 8.909 1.00 50.64 267 ASN A O 1
ATOM 1875 N N . ILE A 1 268 ? -3.353 45.146 10.411 1.00 51.61 268 ILE A N 1
ATOM 1876 C CA . ILE A 1 268 ? -4.584 45.899 10.691 1.00 52.38 268 ILE A CA 1
ATOM 1877 C C . ILE A 1 268 ? -5.295 45.420 11.958 1.00 52.75 268 ILE A C 1
ATOM 1878 O O . ILE A 1 268 ? -5.264 46.092 12.995 1.00 53.34 268 ILE A O 1
#

Organism: Murid herpesvirus 1 (NCBI:txid10366)

Secondary structure (DSSP, 8-state):
-HHHHHHHHHH--EEEEEEEEEETTS-EEEEEEETT-SEEEEEE----EE-TTSPP--TTSHHHHHHHHHHHHHHHHHHHH-TT-SEEEEEEEEEEETTEEEEEEEEEESS-EEEEEEE----HHHHHHHTTHHHHHHHHHHHHHHHHHTTSGGG-EEEEEE--EEEEEEESS---EEEEE----EEEEEE-SS-EEEEEEETT-----EEEEETTTEEEEE-S-BSS--EEPPEE-

Foldseek 3Di:
DVVVLLVLLQADKWKKKWKWKAFQPQWIKIFIDIRPFATLWIDTSPHIRHAPLAFDDDCPDLSNVLNVVVHVVQVCCCVPPDVVFRMKMKMWIWICHRLWIWTWIWMDTPPDIDIDGRPGVCVVSNVSCSVCSSVVSSRCVVVVVVLLVQQDQQNKKWFWADPQTKIKIKTQHRFDKDKDFPWPWDWDWDDDSGMIIIMIGDPPTLTFWMWMGTPSGFIFIDGGHHNDGDIDTGHGD

InterPro domains:
  IPR021073 Murid betaherpesvirus 1, M157 [PF11624] (49-297)

B-factor: mean 36.82, std 11.25, range [15.36, 82.55]